Protein AF-0000000085167189 (afdb_homodimer)

Solvent-accessible surface area (backbone atoms only — not comparable to full-atom values): 16989 Å² total; per-residue (Å²): 126,76,72,43,77,44,77,58,51,47,86,39,67,68,47,29,49,37,52,47,53,43,51,32,56,40,19,42,31,80,90,46,68,50,41,69,62,49,68,65,31,70,74,39,36,40,63,58,47,63,74,32,89,53,49,47,44,33,36,26,24,44,77,89,41,67,35,27,39,33,37,30,38,48,52,67,36,75,79,73,53,32,37,24,33,26,50,73,42,78,40,61,36,78,94,46,57,93,68,59,50,69,59,53,48,50,49,54,50,49,55,49,31,55,75,69,55,23,46,27,38,32,37,70,46,45,63,50,43,56,68,61,50,51,50,41,43,76,72,56,34,38,68,42,58,74,47,84,77,46,28,50,25,28,36,34,33,26,73,67,115,127,76,72,44,77,44,74,56,50,49,84,39,68,68,46,29,49,37,52,47,53,42,51,33,56,39,20,42,32,79,92,45,69,52,42,70,62,49,70,65,31,71,75,38,36,40,62,57,49,62,74,33,88,53,51,46,45,33,37,26,24,42,78,90,40,66,36,27,39,34,36,29,38,47,51,67,36,74,80,74,54,33,36,24,34,28,51,73,42,77,40,60,37,75,93,46,57,94,68,59,53,68,59,52,49,51,50,53,50,50,54,50,31,56,75,67,54,25,48,27,38,33,37,71,47,44,63,50,42,54,66,60,50,52,52,41,42,74,72,57,33,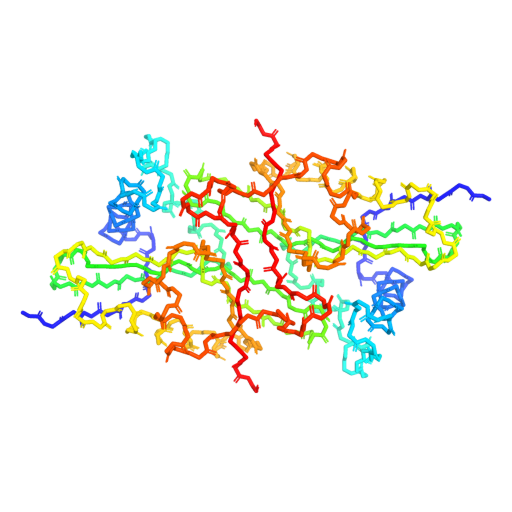38,65,70,44,69,45,86,78,46,24,49,31,29,35,34,34,24,74,67,115

pLDDT: mean 95.35, std 7.25, range [61.16, 98.94]

Nearest PDB structures (foldseek):
  8a9n-assembly1_B  TM=9.068E-01  e=2.321E-11  Acinetobacter baumannii
  8a9o-assembly1_B  TM=9.075E-01  e=5.696E-11  Acinetobacter baumannii
  8a9o-assembly1_A  TM=9.018E-01  e=4.699E-11  Acinetobacter baumannii
  7n1l-assembly3_C  TM=7.895E-01  e=7.895E-10  Brucella abortus 2308
  7n1l-assembly1_A  TM=7.860E-01  e=2.066E-09  Brucella abortus 2308

Secondary structure (DSSP, 8-state):
---EEEE--TTSHHHHHHHHHHHHHHHHSGGGTSSPPPHHHHHHHHHHHHT-TTEEEEEEEETTEEEEEEEEEEEEETTTTEEEEEEEEEEE-GGGTTSSHHHHHHHHHHHHHHHTT-SEEEEEEETT-HHHHHHHHHTT-EES---TTT--EEEEEEE--/---EEEE--TTSHHHHHHHHHHHHHHHHSGGGTSSP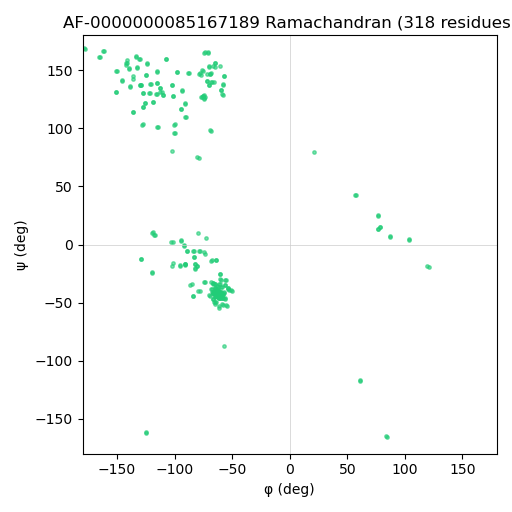PPHHHHHHHHHHHHT-TTEEEEEEEETTEEEEEEEEEEEEETTTTEEEEEEEEEEE-GGGTTSSHHHHHHHHHHHHHHHTT-SEEEEEEETT-HHHHHHHHHTT-EES---TTT--EEEEEEE--

Sequence (322 aa):
MGVSVIKADLGNAAHAAALFETLNAYASDAMGGGKQLSDYVRENLAAELKKRPTAHVFLAFDGDTPAGLATCIEGFSTFACHPLLNVHDLAVMPAYRGQGLAKQLLAAVEEEARKLGCCKLTLEVLEGNTVARSLYRACGFEGYELKAETGKAMFMHKPLAMGVSVIKADLGNAAHAAALFETLNAYASDAMGGGKQLSDYVRENLAAELKKRPTAHVFLAFDGDTPAGLATCIEGFSTFACHPLLNVHDLAVMPAYRGQGLAKQLLAAVEEEARKLGCCKLTLEVLEGNTVARSLYRACGFEGYELKAETGKAMFMHKPLA

Structure (mmCIF, N/CA/C/O backbone):
data_AF-0000000085167189-model_v1
#
loop_
_entity.id
_entity.type
_entity.pdbx_description
1 polymer 'Histone acetyltransferase HPA2 protein'
#
loop_
_atom_site.group_PDB
_atom_site.id
_atom_site.type_symbol
_atom_site.label_atom_id
_atom_site.label_alt_id
_atom_site.label_comp_id
_atom_site.label_asym_id
_atom_site.label_entity_id
_atom_site.label_seq_id
_atom_site.pdbx_PDB_ins_code
_atom_site.Cartn_x
_at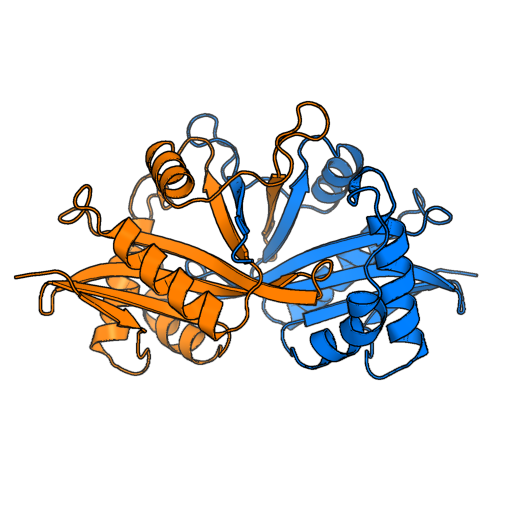om_site.Cartn_y
_atom_site.Cartn_z
_atom_site.occupancy
_atom_site.B_iso_or_equiv
_atom_site.auth_seq_id
_atom_site.auth_comp_id
_atom_site.auth_asym_id
_atom_site.auth_atom_id
_atom_site.pdbx_PDB_model_num
ATOM 1 N N . MET A 1 1 ? -9.547 -32.562 -11.797 1 62.09 1 MET A N 1
ATOM 2 C CA . MET A 1 1 ? -9.867 -32.375 -10.391 1 62.09 1 MET A CA 1
ATOM 3 C C . MET A 1 1 ? -9.914 -30.891 -10.047 1 62.09 1 MET A C 1
ATOM 5 O O . MET A 1 1 ? -9.328 -30.062 -10.742 1 62.09 1 MET A O 1
ATOM 9 N N . GLY A 1 2 ? -10.906 -30.297 -9.219 1 87.94 2 GLY A N 1
ATOM 10 C CA . GLY A 1 2 ? -11.344 -28.906 -9.086 1 87.94 2 GLY A CA 1
ATOM 11 C C . GLY A 1 2 ? -10.367 -28.047 -8.32 1 87.94 2 GLY A C 1
ATOM 12 O O . GLY A 1 2 ? -9.664 -28.531 -7.426 1 87.94 2 GLY A O 1
ATOM 13 N N . VAL A 1 3 ? -9.922 -26.984 -8.727 1 95.06 3 VAL A N 1
ATOM 14 C CA . VAL A 1 3 ? -9.016 -26.031 -8.094 1 95.06 3 VAL A CA 1
ATOM 15 C C . VAL A 1 3 ? -9.609 -25.562 -6.766 1 95.06 3 VAL A C 1
ATOM 17 O O . VAL A 1 3 ? -10.812 -25.297 -6.676 1 95.06 3 VAL A O 1
ATOM 20 N N . SER A 1 4 ? -8.805 -25.656 -5.715 1 97 4 SER A N 1
ATOM 21 C CA . SER A 1 4 ? -9.203 -25.125 -4.414 1 97 4 SER A CA 1
ATOM 22 C C . SER A 1 4 ? -8.305 -23.984 -3.982 1 97 4 SER A C 1
ATOM 24 O O . SER A 1 4 ? -7.109 -23.969 -4.289 1 97 4 SER A O 1
ATOM 26 N N . VAL A 1 5 ? -8.875 -23.031 -3.23 1 98.5 5 VAL A N 1
ATOM 27 C CA . VAL A 1 5 ? -8.125 -21.891 -2.711 1 98.5 5 VAL A CA 1
ATOM 28 C C . VAL A 1 5 ? -7.996 -22.016 -1.193 1 98.5 5 VAL A C 1
ATOM 30 O O . VAL A 1 5 ? -8.984 -22.25 -0.496 1 98.5 5 VAL A O 1
ATOM 33 N N . ILE A 1 6 ? -6.809 -21.844 -0.7 1 98.44 6 ILE A N 1
ATOM 34 C CA . ILE A 1 6 ? -6.574 -21.938 0.737 1 98.44 6 ILE A CA 1
ATOM 35 C C . ILE A 1 6 ? -5.734 -20.75 1.2 1 98.44 6 ILE A C 1
ATOM 37 O O . ILE A 1 6 ? -4.977 -20.172 0.415 1 98.44 6 ILE A O 1
ATOM 41 N N . LYS A 1 7 ? -5.898 -20.344 2.475 1 98.69 7 LYS A N 1
ATOM 42 C CA . LYS A 1 7 ? -4.93 -19.453 3.09 1 98.69 7 LYS A CA 1
ATOM 43 C C . LYS A 1 7 ? -3.635 -20.172 3.432 1 98.69 7 LYS A C 1
ATOM 45 O O . LYS A 1 7 ? -3.656 -21.203 4.117 1 98.69 7 LYS A O 1
ATOM 50 N N . ALA A 1 8 ? -2.557 -19.703 3.027 1 98.81 8 ALA A N 1
ATOM 51 C CA . ALA A 1 8 ? -1.277 -20.406 3.086 1 98.81 8 ALA A CA 1
ATOM 52 C C . ALA A 1 8 ? -0.764 -20.5 4.523 1 98.81 8 ALA A C 1
ATOM 54 O O . ALA A 1 8 ? -0.971 -19.578 5.316 1 98.81 8 ALA A O 1
ATOM 55 N N . ASP A 1 9 ? -0.209 -21.578 4.852 1 98.38 9 ASP A N 1
ATOM 56 C CA . ASP A 1 9 ? 0.721 -21.734 5.965 1 98.38 9 ASP A CA 1
ATOM 57 C C . ASP A 1 9 ? 2.168 -21.75 5.477 1 98.38 9 ASP A C 1
ATOM 59 O O . ASP A 1 9 ? 2.66 -22.766 4.996 1 98.38 9 ASP A O 1
ATOM 63 N N . LEU A 1 10 ? 2.846 -20.641 5.664 1 98.19 10 LEU A N 1
ATOM 64 C CA . LEU A 1 10 ? 4.145 -20.453 5.023 1 98.19 10 LEU A CA 1
ATOM 65 C C . LEU A 1 10 ? 5.23 -21.219 5.758 1 98.19 10 LEU A C 1
ATOM 67 O O . LEU A 1 10 ? 6.379 -21.266 5.312 1 98.19 10 LEU A O 1
ATOM 71 N N . GLY A 1 11 ? 4.859 -21.797 6.863 1 97.69 11 GLY A N 1
ATOM 72 C CA . GLY A 1 11 ? 5.742 -22.75 7.504 1 97.69 11 GLY A CA 1
ATOM 73 C C . GLY A 1 11 ? 5.68 -24.125 6.871 1 97.69 11 GLY A C 1
ATOM 74 O O . GLY A 1 11 ? 6.535 -24.984 7.133 1 97.69 11 GLY A O 1
ATOM 75 N N . ASN A 1 12 ? 4.609 -24.406 6.117 1 98 12 ASN A N 1
ATOM 76 C CA . ASN A 1 12 ? 4.48 -25.641 5.332 1 98 12 ASN A CA 1
ATOM 77 C C . ASN A 1 12 ? 5.324 -25.578 4.066 1 98 12 ASN A C 1
ATOM 79 O O . ASN A 1 12 ? 5.16 -24.688 3.238 1 98 12 ASN A O 1
ATOM 83 N N . ALA A 1 13 ? 6.176 -26.562 3.846 1 97.75 13 ALA A N 1
ATOM 84 C CA . ALA A 1 13 ? 7.145 -26.562 2.754 1 97.75 13 ALA A CA 1
ATOM 85 C C . ALA A 1 13 ? 6.445 -26.531 1.398 1 97.75 13 ALA A C 1
ATOM 87 O O . ALA A 1 13 ? 6.918 -25.906 0.455 1 97.75 13 ALA A O 1
ATOM 88 N N . ALA A 1 14 ? 5.383 -27.25 1.291 1 98.19 14 ALA A N 1
ATOM 89 C CA . ALA A 1 14 ? 4.652 -27.297 0.027 1 98.19 14 ALA A CA 1
ATOM 90 C C . ALA A 1 14 ? 4.035 -25.938 -0.298 1 98.19 14 ALA A C 1
ATOM 92 O O . ALA A 1 14 ? 4.004 -25.516 -1.459 1 98.19 14 ALA A O 1
ATOM 93 N N . HIS A 1 15 ? 3.477 -25.266 0.736 1 98.75 15 HIS A N 1
ATOM 94 C CA . HIS A 1 15 ? 2.918 -23.922 0.536 1 98.75 15 HIS A CA 1
ATOM 95 C C . HIS A 1 15 ? 4.004 -22.922 0.156 1 98.75 15 HIS A C 1
ATOM 97 O O . HIS A 1 15 ? 3.814 -22.109 -0.75 1 98.75 15 HIS A O 1
ATOM 103 N N . ALA A 1 16 ? 5.145 -23.047 0.852 1 98.69 16 ALA A N 1
ATOM 104 C CA . ALA A 1 16 ? 6.273 -22.156 0.554 1 98.69 16 ALA A CA 1
ATOM 105 C C . ALA A 1 16 ? 6.75 -22.344 -0.884 1 98.69 16 ALA A C 1
ATOM 107 O O . ALA A 1 16 ? 7.016 -21.375 -1.589 1 98.69 16 ALA A O 1
ATOM 108 N N . ALA A 1 17 ? 6.832 -23.547 -1.295 1 98.56 17 ALA A N 1
ATOM 109 C CA . ALA A 1 17 ? 7.266 -23.844 -2.656 1 98.56 17 ALA A CA 1
ATOM 110 C C . ALA A 1 17 ? 6.266 -23.312 -3.682 1 98.56 17 ALA A C 1
ATOM 112 O O . ALA A 1 17 ? 6.66 -22.75 -4.703 1 98.56 17 ALA A O 1
ATOM 113 N N . ALA A 1 18 ? 5.012 -23.531 -3.432 1 98.75 18 ALA A N 1
ATOM 114 C CA . ALA A 1 18 ? 3.959 -23.062 -4.328 1 98.75 18 ALA A CA 1
ATOM 115 C C . ALA A 1 18 ? 3.986 -21.547 -4.465 1 98.75 18 ALA A C 1
ATOM 117 O O . ALA A 1 18 ? 3.812 -21.016 -5.562 1 98.75 18 ALA A O 1
ATOM 118 N N . LEU A 1 19 ? 4.203 -20.859 -3.303 1 98.88 19 LEU A N 1
ATOM 119 C CA . LEU A 1 19 ? 4.344 -19.406 -3.309 1 98.88 19 LEU A CA 1
ATOM 120 C C . LEU A 1 19 ? 5.441 -18.969 -4.273 1 98.88 19 LEU A C 1
ATOM 122 O O . LEU A 1 19 ? 5.199 -18.172 -5.176 1 98.88 19 LEU A O 1
ATOM 126 N N . PHE A 1 20 ? 6.586 -19.547 -4.109 1 98.75 20 PHE A N 1
ATOM 127 C CA . PHE A 1 20 ? 7.719 -19.141 -4.934 1 98.75 20 PHE A CA 1
ATOM 128 C C . PHE A 1 20 ? 7.488 -19.516 -6.391 1 98.75 20 PHE A C 1
ATOM 130 O O . PHE A 1 20 ? 7.711 -18.688 -7.289 1 98.75 20 PHE A O 1
ATOM 137 N N . GLU A 1 21 ? 7.066 -20.703 -6.652 1 98.44 21 GLU A N 1
ATOM 138 C CA . GLU A 1 21 ? 6.898 -21.203 -8.016 1 98.44 21 GLU A CA 1
ATOM 139 C C . GLU A 1 21 ? 5.906 -20.344 -8.797 1 98.44 21 GLU A C 1
ATOM 141 O O . GLU A 1 21 ? 6.164 -19.984 -9.945 1 98.44 21 GLU A O 1
ATOM 146 N N . THR A 1 22 ? 4.812 -20.047 -8.195 1 98.62 22 THR A N 1
ATOM 147 C CA . THR A 1 22 ? 3.779 -19.266 -8.867 1 98.62 22 THR A CA 1
ATOM 148 C C . THR A 1 22 ? 4.238 -17.828 -9.078 1 98.62 22 THR A C 1
ATOM 150 O O . THR A 1 22 ? 4.082 -17.266 -10.172 1 98.62 22 THR A O 1
ATOM 153 N N . LEU A 1 23 ? 4.848 -17.234 -8.039 1 98.62 23 LEU A N 1
ATOM 154 C CA . LEU A 1 23 ? 5.336 -15.859 -8.172 1 98.62 23 LEU A CA 1
ATOM 155 C C . LEU A 1 23 ? 6.438 -15.773 -9.219 1 98.62 23 LEU A C 1
ATOM 157 O O . LEU A 1 23 ? 6.48 -14.828 -10.008 1 98.62 23 LEU A O 1
ATOM 161 N N . ASN A 1 24 ? 7.285 -16.766 -9.234 1 98.38 24 ASN A N 1
ATOM 162 C CA . ASN A 1 24 ? 8.375 -16.797 -10.203 1 98.38 24 ASN A CA 1
ATOM 163 C C . ASN A 1 24 ? 7.855 -16.938 -11.633 1 98.38 24 ASN A C 1
ATOM 165 O O . ASN A 1 24 ? 8.406 -16.328 -12.555 1 98.38 24 ASN A O 1
ATOM 169 N N . ALA A 1 25 ? 6.887 -17.766 -11.82 1 97.56 25 ALA A N 1
ATOM 170 C CA . ALA A 1 25 ? 6.27 -17.891 -13.141 1 97.56 25 ALA A CA 1
ATOM 171 C C . ALA A 1 25 ? 5.711 -16.547 -13.609 1 97.56 25 ALA A C 1
ATOM 173 O O . ALA A 1 25 ? 5.898 -16.172 -14.766 1 97.56 25 ALA A O 1
ATOM 174 N N . TYR A 1 26 ? 5.082 -15.844 -12.711 1 96 26 TYR A N 1
ATOM 175 C CA . TYR A 1 26 ? 4.566 -14.516 -13.023 1 96 26 TYR A CA 1
ATOM 176 C C . TYR A 1 26 ? 5.703 -13.547 -13.344 1 96 26 TYR A C 1
ATOM 178 O O . TYR A 1 26 ? 5.648 -12.82 -14.344 1 96 26 TYR A O 1
ATOM 186 N N . ALA A 1 27 ? 6.727 -13.5 -12.469 1 96.12 27 ALA A N 1
ATOM 187 C CA . ALA A 1 27 ? 7.867 -12.609 -12.641 1 96.12 27 ALA A CA 1
ATOM 188 C C . ALA A 1 27 ? 8.523 -12.82 -14 1 96.12 27 ALA A C 1
ATOM 190 O O . ALA A 1 27 ? 9.031 -11.867 -14.609 1 96.12 27 ALA A O 1
ATOM 191 N N . SER A 1 28 ? 8.469 -14 -14.523 1 94.94 28 SER A N 1
ATOM 192 C CA . SER A 1 28 ? 9.133 -14.375 -15.766 1 94.94 28 SER A CA 1
ATOM 193 C C . SER A 1 28 ? 8.305 -13.969 -16.984 1 94.94 28 SER A C 1
ATOM 195 O O . SER A 1 28 ? 8.812 -13.938 -18.109 1 94.94 28 SER A O 1
ATOM 197 N N . ASP A 1 29 ? 7.043 -13.695 -16.75 1 89.56 29 ASP A N 1
ATOM 198 C CA . ASP A 1 29 ? 6.172 -13.242 -17.828 1 89.56 29 ASP A CA 1
ATOM 199 C C . ASP A 1 29 ? 6.473 -11.797 -18.219 1 89.56 29 ASP A C 1
ATOM 201 O O . ASP A 1 29 ? 7.094 -11.062 -17.438 1 89.56 29 ASP A O 1
ATOM 205 N N . ALA A 1 30 ? 5.98 -11.398 -19.328 1 79.5 30 ALA A N 1
ATOM 206 C CA . ALA A 1 30 ? 6.23 -10.062 -19.859 1 79.5 30 ALA A CA 1
ATOM 207 C C . ALA A 1 30 ? 5.738 -8.984 -18.906 1 79.5 30 ALA A C 1
ATOM 209 O O . ALA A 1 30 ? 6.434 -7.992 -18.672 1 79.5 30 ALA A O 1
ATOM 210 N N . MET A 1 31 ? 4.641 -9.227 -18.25 1 79 31 MET A N 1
ATOM 211 C CA . MET A 1 31 ? 4.043 -8.227 -17.359 1 79 31 MET A CA 1
ATOM 212 C C . MET A 1 31 ? 4.715 -8.242 -15.992 1 79 31 MET A C 1
ATOM 214 O O . MET A 1 31 ? 4.602 -7.281 -15.227 1 79 31 MET A O 1
ATOM 218 N N . GLY A 1 32 ? 5.359 -9.344 -15.711 1 84.19 32 GLY A N 1
ATOM 219 C CA . GLY A 1 32 ? 5.961 -9.5 -14.398 1 84.19 32 GLY A CA 1
ATOM 220 C C . GLY A 1 32 ? 7.402 -9.039 -14.344 1 84.19 32 GLY A C 1
ATOM 221 O O . GLY A 1 32 ? 8.062 -9.156 -13.305 1 84.19 32 GLY A O 1
ATOM 222 N N . GLY A 1 33 ? 7.91 -8.609 -15.375 1 84.94 33 GLY A N 1
ATOM 223 C CA . GLY A 1 33 ? 9.273 -8.109 -15.422 1 84.94 33 GLY A CA 1
ATOM 224 C C . GLY A 1 33 ? 10.156 -8.883 -16.375 1 84.94 33 GLY A C 1
ATOM 225 O O . GLY A 1 33 ? 11.25 -8.43 -16.734 1 84.94 33 GLY A O 1
ATOM 226 N N . GLY A 1 34 ? 9.703 -10.07 -16.703 1 89.81 34 GLY A N 1
ATOM 227 C CA . GLY A 1 34 ? 10.398 -10.836 -17.734 1 89.81 34 GLY A CA 1
ATOM 228 C C . GLY A 1 34 ? 11.688 -11.469 -17.219 1 89.81 34 GLY A C 1
ATOM 229 O O . GLY A 1 34 ? 12.562 -11.828 -18.016 1 89.81 34 GLY A O 1
ATOM 2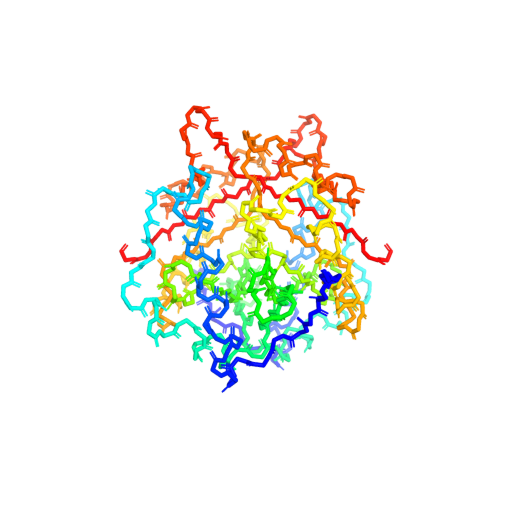30 N N . LYS A 1 35 ? 11.859 -11.484 -15.969 1 94.19 35 LYS A N 1
ATOM 231 C CA . LYS A 1 35 ? 13.055 -12.062 -15.359 1 94.19 35 LYS A CA 1
ATOM 232 C C . LYS A 1 35 ? 12.688 -12.922 -14.148 1 94.19 35 LYS A C 1
ATOM 234 O O . LYS A 1 35 ? 11.805 -12.562 -13.367 1 94.19 35 LYS A O 1
ATOM 239 N N . GLN A 1 36 ? 13.445 -13.984 -13.992 1 96.88 36 GLN A N 1
ATOM 240 C CA . GLN A 1 36 ? 13.25 -14.859 -12.836 1 96.88 36 GLN A CA 1
ATOM 241 C C . GLN A 1 36 ? 13.617 -14.141 -11.539 1 96.88 36 GLN A C 1
ATOM 243 O O . GLN A 1 36 ? 14.445 -13.234 -11.531 1 96.88 36 GLN A O 1
ATOM 248 N N . LEU A 1 37 ? 13 -14.594 -10.5 1 98 37 LEU A N 1
ATOM 249 C CA . LEU A 1 37 ? 13.344 -14.086 -9.18 1 98 37 LEU A CA 1
ATOM 250 C C . LEU A 1 37 ? 14.727 -14.57 -8.75 1 98 37 LEU A C 1
ATOM 252 O O . LEU A 1 37 ? 15.188 -15.617 -9.203 1 98 37 LEU A O 1
ATOM 256 N N . SER A 1 38 ? 15.406 -13.852 -7.922 1 98.06 38 SER A N 1
ATOM 257 C CA . SER A 1 38 ? 16.766 -14.164 -7.492 1 98.06 38 SER A CA 1
ATOM 258 C C . SER A 1 38 ? 16.797 -15.383 -6.578 1 98.06 38 SER A C 1
ATOM 260 O O . SER A 1 38 ? 15.758 -15.781 -6.035 1 98.06 38 SER A O 1
ATOM 262 N N . ASP A 1 39 ? 17.953 -15.914 -6.402 1 98.25 39 ASP A N 1
ATOM 263 C CA . ASP A 1 39 ? 18.141 -17 -5.445 1 98.25 39 ASP A CA 1
ATOM 264 C C . ASP A 1 39 ? 17.812 -16.547 -4.027 1 98.25 39 ASP A C 1
ATOM 266 O O . ASP A 1 39 ? 17.297 -17.328 -3.225 1 98.25 39 ASP A O 1
ATOM 270 N N . TYR A 1 40 ? 18.141 -15.344 -3.752 1 98.56 40 TYR A N 1
ATOM 271 C CA . TYR A 1 40 ? 17.812 -14.797 -2.438 1 98.56 40 TYR A CA 1
ATOM 272 C C . TYR A 1 40 ? 16.312 -14.859 -2.168 1 98.56 40 TYR A C 1
ATOM 274 O O . TYR A 1 40 ? 15.891 -15.297 -1.094 1 98.56 40 TYR A O 1
ATOM 282 N N . VAL A 1 41 ? 15.547 -14.461 -3.148 1 98.62 41 VAL A N 1
ATOM 283 C CA . VAL A 1 41 ? 14.094 -14.5 -2.998 1 98.62 41 VAL A CA 1
ATOM 284 C C . VAL A 1 41 ? 13.633 -15.945 -2.838 1 98.62 41 VAL A C 1
ATOM 286 O O . VAL A 1 41 ? 12.828 -16.25 -1.956 1 98.62 41 VAL A O 1
ATOM 289 N N . ARG A 1 42 ? 14.18 -16.797 -3.666 1 98.31 42 ARG A N 1
ATOM 290 C CA . ARG A 1 42 ? 13.836 -18.219 -3.59 1 98.31 42 ARG A CA 1
ATOM 291 C C . ARG A 1 42 ? 14.047 -18.766 -2.178 1 98.31 42 ARG A C 1
ATOM 293 O O . ARG A 1 42 ? 13.188 -19.469 -1.645 1 98.31 42 ARG A O 1
ATOM 300 N N . GLU A 1 43 ? 15.055 -18.312 -1.533 1 98.38 43 GLU A N 1
ATOM 301 C CA . GLU A 1 43 ? 15.5 -18.906 -0.271 1 98.38 43 GLU A CA 1
ATOM 302 C C . GLU A 1 43 ? 14.82 -18.219 0.917 1 98.38 43 GLU A C 1
ATOM 304 O O . GLU A 1 43 ? 14.734 -18.797 2.002 1 98.38 43 GLU A O 1
ATOM 309 N N . ASN A 1 44 ? 14.25 -17.031 0.737 1 98.75 44 ASN A N 1
ATOM 310 C CA . ASN A 1 44 ? 13.914 -16.266 1.933 1 98.75 44 ASN A CA 1
ATOM 311 C C . ASN A 1 44 ? 12.469 -15.781 1.902 1 98.75 44 ASN A C 1
ATOM 313 O O . ASN A 1 44 ? 11.922 -15.375 2.932 1 98.75 44 ASN A O 1
ATOM 317 N N . LEU A 1 45 ? 11.766 -15.852 0.784 1 98.88 45 LEU A N 1
ATOM 318 C CA . LEU A 1 45 ? 10.484 -15.172 0.619 1 98.88 45 LEU A CA 1
ATOM 319 C C . LEU A 1 45 ? 9.461 -15.68 1.635 1 98.88 45 LEU A C 1
ATOM 321 O O . LEU A 1 45 ? 8.859 -14.891 2.365 1 98.88 45 LEU A O 1
ATOM 325 N N . ALA A 1 46 ? 9.289 -16.969 1.671 1 98.81 46 ALA A N 1
ATOM 326 C CA . ALA A 1 46 ? 8.289 -17.547 2.566 1 98.81 46 ALA A CA 1
ATOM 327 C C . ALA A 1 46 ? 8.594 -17.203 4.023 1 98.81 46 ALA A C 1
ATOM 329 O O . ALA A 1 46 ? 7.695 -16.828 4.777 1 98.81 46 ALA A O 1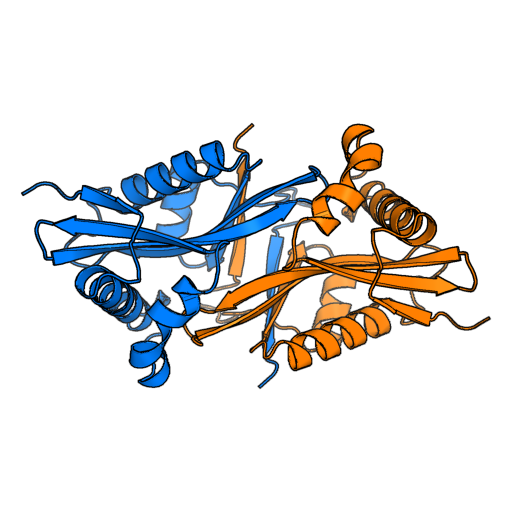
ATOM 330 N N . ALA A 1 47 ? 9.812 -17.297 4.426 1 98.69 47 ALA A N 1
ATOM 331 C CA . ALA A 1 47 ? 10.219 -17.016 5.801 1 98.69 47 ALA A CA 1
ATOM 332 C C . ALA A 1 47 ? 10 -15.547 6.152 1 98.69 47 ALA A C 1
ATOM 334 O O . ALA A 1 47 ? 9.555 -15.227 7.254 1 98.69 47 ALA A O 1
ATOM 335 N N . GLU A 1 48 ? 10.344 -14.68 5.254 1 98.69 48 GLU A N 1
ATOM 336 C CA . GLU A 1 48 ? 10.188 -13.25 5.504 1 98.69 48 GLU A CA 1
ATOM 337 C C . GLU A 1 48 ? 8.711 -12.867 5.605 1 98.69 48 GLU A C 1
ATOM 339 O O . GLU A 1 48 ? 8.328 -12.07 6.469 1 98.69 48 GLU A O 1
ATOM 344 N N . LEU A 1 49 ? 7.902 -13.438 4.707 1 98.75 49 LEU A N 1
ATOM 345 C CA . LEU A 1 49 ? 6.469 -13.172 4.762 1 98.75 49 LEU A CA 1
ATOM 346 C C . LEU A 1 49 ? 5.863 -13.719 6.047 1 98.75 49 LEU A C 1
ATOM 348 O O . LEU A 1 49 ? 4.98 -13.102 6.641 1 98.75 49 LEU A O 1
ATOM 352 N N . LYS A 1 50 ? 6.34 -14.852 6.457 1 98.38 50 LYS A N 1
ATOM 353 C CA . LYS A 1 50 ? 5.836 -15.492 7.668 1 98.38 50 LYS A CA 1
ATOM 354 C C . LYS A 1 50 ? 6.047 -14.609 8.891 1 98.38 50 LYS A C 1
ATOM 356 O O . LYS A 1 50 ? 5.238 -14.625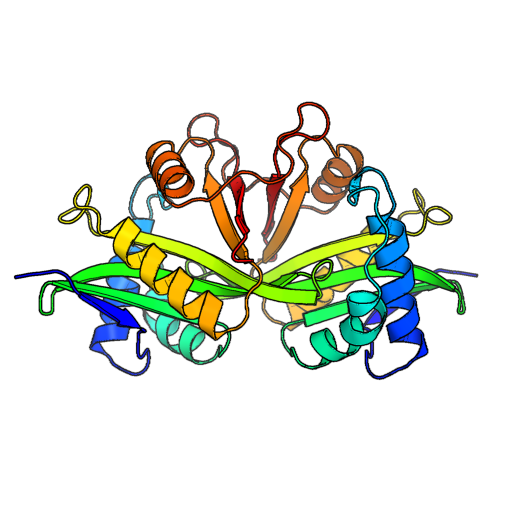 9.82 1 98.38 50 LYS A O 1
ATOM 361 N N . LYS A 1 51 ? 7.035 -13.797 8.914 1 97.81 51 LYS A N 1
ATOM 362 C CA . LYS A 1 51 ? 7.367 -12.914 10.023 1 97.81 51 LYS A CA 1
ATOM 363 C C . LYS A 1 51 ? 6.41 -11.727 10.094 1 97.81 51 LYS A C 1
ATOM 365 O O . LYS A 1 51 ? 6.422 -10.969 11.062 1 97.81 51 LYS A O 1
ATOM 370 N N . ARG A 1 52 ? 5.555 -11.586 9.133 1 98.12 52 ARG A N 1
ATOM 371 C CA . ARG A 1 52 ? 4.715 -10.398 9.008 1 98.12 52 ARG A CA 1
ATOM 372 C C . ARG A 1 52 ? 3.24 -10.75 9.172 1 98.12 52 ARG A C 1
ATOM 374 O O . ARG A 1 52 ? 2.578 -11.133 8.203 1 98.12 52 ARG A O 1
ATOM 381 N N . PRO A 1 53 ? 2.719 -10.477 10.359 1 96.88 53 PRO A N 1
ATOM 382 C CA . PRO A 1 53 ? 1.322 -10.844 10.609 1 96.88 53 PRO A CA 1
ATOM 383 C C . PRO A 1 53 ? 0.348 -10.086 9.711 1 96.88 53 PRO A C 1
ATOM 385 O O . PRO A 1 53 ? -0.815 -10.477 9.586 1 96.88 53 PRO A O 1
ATOM 388 N N . THR A 1 54 ? 0.803 -9.055 9.062 1 98.06 54 THR A N 1
ATOM 389 C CA . THR A 1 54 ? -0.044 -8.234 8.211 1 98.06 54 THR A CA 1
ATOM 390 C C . THR A 1 54 ? -0.065 -8.773 6.781 1 98.06 54 THR A C 1
ATOM 392 O O . THR A 1 54 ? -0.752 -8.227 5.918 1 98.06 54 THR A O 1
ATOM 395 N N . ALA A 1 55 ? 0.755 -9.797 6.508 1 98.69 55 ALA A N 1
ATOM 396 C CA . ALA A 1 55 ? 0.768 -10.43 5.195 1 98.69 55 ALA A CA 1
ATOM 397 C C . ALA A 1 55 ? -0.159 -11.648 5.164 1 98.69 55 ALA A C 1
ATOM 399 O O . ALA A 1 55 ? -0.166 -12.453 6.098 1 98.69 55 ALA A O 1
ATOM 400 N N . HIS A 1 56 ? -0.958 -11.711 4.152 1 98.88 56 HIS A N 1
ATOM 401 C CA . HIS A 1 56 ? -1.878 -12.82 3.924 1 98.88 56 HIS A CA 1
ATOM 402 C C . HIS A 1 56 ? -1.688 -13.414 2.533 1 98.88 56 HIS A C 1
ATOM 404 O O . HIS A 1 56 ? -1.829 -12.711 1.528 1 98.88 56 HIS A O 1
ATOM 410 N N . VAL A 1 57 ? -1.398 -14.672 2.506 1 98.94 57 VAL A N 1
ATOM 411 C CA . VAL A 1 57 ? -1.15 -15.344 1.235 1 98.94 57 VAL A CA 1
ATOM 412 C C . VAL A 1 57 ? -2.217 -16.406 0.999 1 98.94 57 VAL A C 1
ATOM 414 O O . VAL A 1 57 ? -2.506 -17.219 1.888 1 98.94 57 VAL A O 1
ATOM 417 N N . PHE A 1 58 ? -2.793 -16.359 -0.159 1 98.94 58 PHE A N 1
ATOM 418 C CA . PHE A 1 58 ? -3.734 -17.359 -0.623 1 98.94 58 PHE A CA 1
ATOM 419 C C . PHE A 1 58 ? -3.15 -18.156 -1.787 1 98.94 58 PHE A C 1
ATOM 421 O O . PHE A 1 58 ? -2.553 -17.578 -2.697 1 98.94 58 PHE A O 1
ATOM 428 N N . LEU A 1 59 ? -3.307 -19.453 -1.729 1 98.94 59 LEU A N 1
ATOM 429 C CA . LEU A 1 59 ? -2.82 -20.344 -2.773 1 98.94 59 LEU A CA 1
ATOM 430 C C . LEU A 1 59 ? -3.967 -21.156 -3.379 1 98.94 59 LEU A C 1
ATOM 432 O O . LEU A 1 59 ? -4.867 -21.594 -2.66 1 98.94 59 LEU A O 1
ATOM 436 N N . ALA A 1 60 ? -3.92 -21.266 -4.656 1 98.81 60 ALA A N 1
ATOM 437 C CA . ALA A 1 60 ? -4.805 -22.188 -5.363 1 98.81 60 ALA A CA 1
ATOM 438 C C . ALA A 1 60 ? -4.062 -23.453 -5.777 1 98.81 60 ALA A C 1
ATOM 440 O O . ALA A 1 60 ? -2.932 -23.391 -6.262 1 98.81 60 ALA A O 1
ATOM 441 N N . PHE A 1 61 ? -4.707 -24.609 -5.59 1 98.5 61 PHE A N 1
ATOM 442 C CA . PHE A 1 61 ? -4.125 -25.906 -5.949 1 98.5 61 PHE A CA 1
ATOM 443 C C . PHE A 1 61 ? -5.094 -26.719 -6.805 1 98.5 61 PHE A C 1
ATOM 445 O O . PHE A 1 61 ? -6.301 -26.719 -6.551 1 98.5 61 PHE A O 1
ATOM 452 N N . ASP A 1 62 ? -4.598 -27.312 -7.789 1 97.94 62 ASP A N 1
ATOM 453 C CA . ASP A 1 62 ? -5.219 -28.453 -8.445 1 97.94 62 ASP A CA 1
ATOM 454 C C . ASP A 1 62 ? -4.582 -29.766 -7.984 1 97.94 62 ASP A C 1
ATOM 456 O O . ASP A 1 62 ? -3.568 -30.203 -8.531 1 97.94 62 ASP A O 1
ATOM 460 N N . GLY A 1 63 ? -5.184 -30.422 -7 1 95.62 63 GLY A N 1
ATOM 461 C CA . GLY A 1 63 ? -4.438 -31.438 -6.277 1 95.62 63 GLY A CA 1
ATOM 462 C C . GLY A 1 63 ? -3.215 -30.891 -5.562 1 95.62 63 GLY A C 1
ATOM 463 O O . GLY A 1 63 ? -3.33 -29.984 -4.742 1 95.62 63 GLY A O 1
ATOM 464 N N . ASP A 1 64 ? -2.047 -31.328 -5.949 1 95.56 64 ASP A N 1
ATOM 465 C CA . ASP A 1 64 ? -0.814 -30.859 -5.328 1 95.56 64 ASP A CA 1
ATOM 466 C C . ASP A 1 64 ? -0.11 -29.844 -6.223 1 95.56 64 ASP A C 1
ATOM 468 O O . ASP A 1 64 ? 0.934 -29.297 -5.855 1 95.56 64 ASP A O 1
ATOM 472 N N . THR A 1 65 ? -0.72 -29.531 -7.336 1 97.62 65 THR A N 1
ATOM 473 C CA . THR A 1 65 ? -0.096 -28.641 -8.312 1 97.62 65 THR A CA 1
ATOM 474 C C . THR A 1 65 ? -0.479 -27.188 -8.047 1 97.62 65 THR A C 1
ATOM 476 O O . THR A 1 65 ? -1.664 -26.859 -8.023 1 97.62 65 THR A O 1
ATOM 479 N N . PRO A 1 66 ? 0.5 -26.375 -7.824 1 98.44 66 PRO A N 1
ATOM 480 C CA . PRO A 1 66 ? 0.161 -24.953 -7.68 1 98.44 66 PRO A CA 1
ATOM 481 C C . PRO A 1 66 ? -0.509 -24.375 -8.922 1 98.44 66 PRO A C 1
ATOM 483 O O . PRO A 1 66 ? -0.03 -24.578 -10.039 1 98.44 66 PRO A O 1
ATOM 486 N N . ALA A 1 67 ? -1.623 -23.625 -8.727 1 98.69 67 ALA A N 1
ATOM 487 C CA . ALA A 1 67 ? -2.398 -23.094 -9.844 1 98.69 67 ALA A CA 1
ATOM 488 C C . ALA A 1 67 ? -2.445 -21.562 -9.805 1 98.69 67 ALA A C 1
ATOM 490 O O . ALA A 1 67 ? -2.695 -20.922 -10.828 1 98.69 67 ALA A O 1
ATOM 491 N N . GLY A 1 68 ? -2.266 -20.969 -8.641 1 98.81 68 GLY A N 1
ATOM 492 C CA . GLY A 1 68 ? -2.344 -19.531 -8.523 1 98.81 68 GLY A CA 1
ATOM 493 C C . GLY A 1 68 ? -2.061 -19.031 -7.113 1 98.81 68 GLY A C 1
ATOM 494 O O . GLY A 1 68 ? -1.911 -19.828 -6.188 1 98.81 68 GLY A O 1
ATOM 495 N N . LEU A 1 69 ? -1.882 -17.719 -6.973 1 98.75 69 LEU A N 1
ATOM 496 C CA . LEU A 1 69 ? -1.653 -17.125 -5.664 1 98.75 69 LEU A CA 1
ATOM 497 C C . LEU A 1 69 ? -2.189 -15.695 -5.617 1 98.75 69 LEU A C 1
ATOM 499 O O . LEU A 1 69 ? -2.318 -15.047 -6.656 1 98.75 69 LEU A O 1
ATOM 503 N N . ALA A 1 70 ? -2.607 -15.273 -4.496 1 98.94 70 ALA A N 1
ATOM 504 C CA . ALA A 1 70 ? -2.811 -13.875 -4.133 1 98.94 70 ALA A CA 1
ATOM 505 C C . ALA A 1 70 ? -2.08 -13.531 -2.838 1 98.94 70 ALA A C 1
ATOM 507 O O . ALA A 1 70 ? -2.291 -14.18 -1.811 1 98.94 70 ALA A O 1
ATOM 508 N N . THR A 1 71 ? -1.177 -12.641 -2.902 1 98.94 71 THR A N 1
ATOM 509 C CA . THR A 1 71 ? -0.525 -12.094 -1.715 1 98.94 71 THR A CA 1
ATOM 510 C C . THR A 1 71 ? -1.094 -10.727 -1.364 1 98.94 71 THR A C 1
ATOM 512 O O . THR A 1 71 ? -1.169 -9.836 -2.221 1 98.94 71 THR A O 1
ATOM 515 N N . CYS A 1 72 ? -1.497 -10.57 -0.159 1 98.94 72 CYS A N 1
ATOM 516 C CA . CYS A 1 72 ? -2.107 -9.328 0.3 1 98.94 72 CYS A CA 1
ATOM 517 C C . CYS A 1 72 ? -1.371 -8.773 1.514 1 98.94 72 CYS A C 1
ATOM 519 O O . CYS A 1 72 ? -0.859 -9.539 2.336 1 98.94 72 CYS A O 1
ATOM 521 N N . ILE A 1 73 ? -1.312 -7.527 1.592 1 98.88 73 ILE A N 1
ATOM 522 C CA . ILE A 1 73 ? -0.656 -6.844 2.701 1 98.88 73 ILE A CA 1
ATOM 523 C C . ILE A 1 73 ? -1.611 -5.824 3.318 1 98.88 73 ILE A C 1
ATOM 525 O O . ILE A 1 73 ? -2.215 -5.02 2.605 1 98.88 73 ILE A O 1
ATOM 529 N N . GLU A 1 74 ? -1.744 -5.859 4.625 1 98.81 74 GLU A N 1
ATOM 530 C CA . GLU A 1 74 ? -2.627 -4.922 5.316 1 98.81 74 GLU A CA 1
ATOM 531 C C . GLU A 1 74 ? -2.088 -3.496 5.242 1 98.81 74 GLU A C 1
ATOM 533 O O . GLU A 1 74 ? -0.878 -3.277 5.344 1 98.81 74 GLU A O 1
ATOM 538 N N . GLY A 1 75 ? -2.973 -2.598 5.051 1 98.62 75 GLY A N 1
ATOM 539 C CA . GLY A 1 75 ? -2.775 -1.166 5.219 1 98.62 75 GLY A CA 1
ATOM 540 C C . GLY A 1 75 ? -3.773 -0.533 6.168 1 98.62 75 GLY A C 1
ATOM 541 O O . GLY A 1 75 ? -4.336 -1.213 7.031 1 98.62 75 GLY A O 1
ATOM 542 N N . PHE A 1 76 ? -3.869 0.743 6.055 1 98.81 76 PHE A N 1
ATOM 543 C CA . PHE A 1 76 ? -4.777 1.492 6.914 1 98.81 76 PHE A CA 1
ATOM 544 C C . PHE A 1 76 ? -5.273 2.75 6.215 1 98.81 76 PHE A C 1
ATOM 546 O O . PHE A 1 76 ? -4.5 3.451 5.559 1 98.81 76 PHE A O 1
ATOM 553 N N . SER A 1 77 ? -6.535 2.959 6.238 1 98.44 77 SER A N 1
ATOM 554 C CA . SER A 1 77 ? -7.105 4.211 5.75 1 98.44 77 SER A CA 1
ATOM 555 C C . SER A 1 77 ? -7.219 5.238 6.871 1 98.44 77 SER A C 1
ATOM 557 O O . SER A 1 77 ? -8.062 5.105 7.762 1 98.44 77 SER A O 1
ATOM 559 N N . THR A 1 78 ? -6.41 6.258 6.805 1 98.56 78 THR A N 1
ATOM 560 C CA . THR A 1 78 ? -6.445 7.301 7.824 1 98.56 78 THR A CA 1
ATOM 561 C C . THR A 1 78 ? -7.762 8.07 7.762 1 98.56 78 THR A C 1
ATOM 563 O O . THR A 1 78 ? -8.312 8.453 8.797 1 98.56 78 THR A O 1
ATOM 566 N N . PHE A 1 79 ? -8.352 8.234 6.57 1 97.44 79 PHE A N 1
ATOM 567 C CA . PHE A 1 79 ? -9.586 8.992 6.398 1 97.44 79 PHE A CA 1
ATOM 568 C C . PHE A 1 79 ? -10.781 8.203 6.91 1 97.44 79 PHE A C 1
ATOM 570 O O . PHE A 1 79 ? -11.734 8.781 7.434 1 97.44 79 PHE A O 1
ATOM 577 N N . ALA A 1 80 ? -10.695 6.875 6.785 1 97.94 80 ALA A N 1
ATOM 578 C CA . ALA A 1 80 ? -11.797 6.027 7.238 1 97.94 80 ALA A CA 1
ATOM 579 C C . ALA A 1 80 ? -11.555 5.52 8.656 1 97.94 80 ALA A C 1
ATOM 581 O O . ALA A 1 80 ? -12.477 5.043 9.32 1 97.94 80 ALA A O 1
ATOM 582 N N . CYS A 1 81 ? -10.266 5.602 9.062 1 98.56 81 CYS A N 1
ATOM 583 C CA . CYS A 1 81 ? -9.836 5.062 10.352 1 98.56 81 CYS A CA 1
ATOM 584 C C . CYS A 1 81 ? -10.172 3.58 10.461 1 98.56 81 CYS A C 1
ATOM 586 O O . CYS A 1 81 ? -10.711 3.135 11.477 1 98.56 81 CYS A O 1
ATOM 588 N N . HIS A 1 82 ? -9.945 2.816 9.414 1 98.56 82 HIS A N 1
ATOM 589 C CA . HIS A 1 82 ? -10.148 1.377 9.305 1 98.56 82 HIS A CA 1
ATOM 590 C C . HIS A 1 82 ? -9.008 0.712 8.539 1 98.56 82 HIS A C 1
ATOM 592 O O . HIS A 1 82 ? -8.367 1.346 7.703 1 98.56 82 HIS A O 1
ATOM 598 N N . PRO A 1 83 ? -8.758 -0.573 8.859 1 98.62 83 PRO A N 1
ATOM 599 C CA . PRO A 1 83 ? -7.781 -1.28 8.023 1 98.62 83 PRO A CA 1
ATOM 600 C C . PRO A 1 83 ? -8.258 -1.452 6.586 1 98.62 83 PRO A C 1
ATOM 602 O O . PRO A 1 83 ? -9.445 -1.295 6.297 1 98.62 83 PRO A O 1
ATOM 605 N N . LEU A 1 84 ? -7.352 -1.604 5.699 1 98.81 84 LEU A N 1
ATOM 606 C CA . LEU A 1 84 ? -7.582 -2.029 4.324 1 98.81 84 LEU A CA 1
ATOM 607 C C . LEU A 1 84 ? -6.641 -3.17 3.943 1 98.81 84 LEU A C 1
ATOM 609 O O . LEU A 1 84 ? -5.691 -3.465 4.668 1 98.81 84 LEU A O 1
ATOM 613 N N . LEU A 1 85 ? -6.977 -3.896 2.963 1 98.88 85 LEU A N 1
ATOM 614 C CA . LEU A 1 85 ? -6.141 -4.98 2.463 1 98.88 85 LEU A CA 1
ATOM 615 C C . LEU A 1 85 ? -5.73 -4.73 1.016 1 98.88 85 LEU A C 1
ATOM 617 O O . LEU A 1 85 ? -6.586 -4.504 0.155 1 98.88 85 LEU A O 1
ATOM 621 N N . ASN A 1 86 ? -4.438 -4.688 0.749 1 98.94 86 ASN A N 1
ATOM 622 C CA . ASN A 1 86 ? -3.883 -4.457 -0.582 1 98.94 86 ASN A CA 1
ATOM 623 C C . ASN A 1 86 ? -3.574 -5.77 -1.294 1 98.94 86 ASN A C 1
ATOM 625 O O . ASN A 1 86 ? -2.807 -6.594 -0.788 1 98.94 86 ASN A O 1
ATOM 629 N N . VAL A 1 87 ? -4.254 -6.004 -2.402 1 98.88 87 VAL A N 1
ATOM 630 C CA . VAL A 1 87 ? -3.863 -7.109 -3.273 1 98.88 87 VAL A CA 1
ATOM 631 C C . VAL A 1 87 ? -2.52 -6.801 -3.93 1 98.88 87 VAL A C 1
ATOM 633 O O . VAL A 1 87 ? -2.471 -6.156 -4.98 1 98.88 87 VAL A O 1
ATOM 636 N N . HIS A 1 88 ? -1.499 -7.324 -3.377 1 98.69 88 HIS A N 1
ATOM 637 C CA . HIS A 1 88 ? -0.125 -6.992 -3.732 1 98.69 88 HIS A CA 1
ATOM 638 C C . HIS A 1 88 ? 0.342 -7.793 -4.941 1 98.69 88 HIS A C 1
ATOM 640 O O . HIS A 1 88 ? 1.015 -7.258 -5.824 1 98.69 88 HIS A O 1
ATOM 646 N N . ASP A 1 89 ? 0.063 -9.086 -4.988 1 98.31 89 ASP A N 1
ATOM 647 C CA . ASP A 1 89 ? 0.298 -9.992 -6.105 1 98.31 89 ASP A CA 1
ATOM 648 C C . ASP A 1 89 ? -0.958 -10.797 -6.43 1 98.31 89 ASP A C 1
ATOM 650 O O . ASP A 1 89 ? -1.646 -11.281 -5.527 1 98.31 89 ASP A O 1
ATOM 654 N N . LEU A 1 90 ? -1.245 -10.938 -7.652 1 98.56 90 LEU A N 1
ATOM 655 C CA . LEU A 1 90 ? -2.23 -11.867 -8.18 1 98.56 90 LEU A CA 1
ATOM 656 C C . LEU A 1 90 ? -1.695 -12.578 -9.422 1 98.56 90 LEU A C 1
ATOM 658 O O . LEU A 1 90 ? -1.416 -11.938 -10.438 1 98.56 90 LEU A O 1
ATOM 662 N N . ALA A 1 91 ? -1.512 -13.844 -9.297 1 98.12 91 ALA A N 1
ATOM 663 C CA . ALA A 1 91 ? -0.916 -14.609 -10.383 1 98.12 91 ALA A CA 1
ATOM 664 C C . ALA A 1 91 ? -1.625 -15.953 -10.562 1 98.12 91 ALA A C 1
ATOM 666 O O . ALA A 1 91 ? -1.979 -16.609 -9.586 1 98.12 91 ALA A O 1
ATOM 667 N N . VAL A 1 92 ? -1.867 -16.266 -11.742 1 98 92 VAL A N 1
ATOM 668 C CA . VAL A 1 92 ? -2.428 -17.562 -12.133 1 98 92 VAL A CA 1
ATOM 669 C C . VAL A 1 92 ? -1.483 -18.266 -13.109 1 98 92 VAL A C 1
ATOM 671 O O . VAL A 1 92 ? -0.993 -17.641 -14.055 1 98 92 VAL A O 1
ATOM 674 N N . MET A 1 93 ? -1.161 -19.531 -12.844 1 97.88 93 MET A N 1
ATOM 675 C CA . MET A 1 93 ? -0.316 -20.312 -13.742 1 97.88 93 MET A CA 1
ATOM 676 C C . MET A 1 93 ? -0.915 -20.359 -15.148 1 97.88 93 MET A C 1
ATOM 678 O O . MET A 1 93 ? -2.131 -20.484 -15.305 1 97.88 93 MET A O 1
ATOM 682 N N . PRO A 1 94 ? -0.091 -20.359 -16.141 1 95.94 94 PRO A N 1
ATOM 683 C CA . PRO A 1 94 ? -0.566 -20.266 -17.516 1 95.94 94 PRO A CA 1
ATOM 684 C C . PRO A 1 94 ? -1.614 -21.328 -17.859 1 95.94 94 PRO A C 1
ATOM 686 O O . PRO A 1 94 ? -2.627 -21.031 -18.484 1 95.94 94 PRO A O 1
ATOM 689 N N . ALA A 1 95 ? -1.462 -22.5 -17.375 1 96 95 ALA A N 1
ATOM 690 C CA . ALA A 1 95 ? -2.34 -23.625 -17.703 1 96 95 ALA A CA 1
ATOM 691 C C . ALA A 1 95 ? -3.738 -23.406 -17.125 1 96 95 ALA A C 1
ATOM 693 O O . ALA A 1 95 ? -4.688 -24.094 -17.531 1 96 95 ALA A O 1
ATOM 694 N N . TYR A 1 96 ? -3.865 -22.469 -16.234 1 97.19 96 TYR A N 1
ATOM 695 C CA . TYR A 1 96 ? -5.129 -22.312 -15.531 1 97.19 96 TYR A CA 1
ATOM 696 C C . TYR A 1 96 ? -5.762 -20.953 -15.828 1 97.19 96 TYR A C 1
ATOM 698 O O . TYR A 1 96 ? -6.773 -20.594 -15.227 1 97.19 96 TYR A O 1
ATOM 706 N N . ARG A 1 97 ? -5.219 -20.219 -16.734 1 95.44 97 ARG A N 1
ATOM 707 C CA . ARG A 1 97 ? -5.738 -18.906 -17.062 1 95.44 97 ARG A CA 1
ATOM 708 C C . ARG A 1 97 ? -7.012 -19.016 -17.906 1 95.44 97 ARG A C 1
ATOM 710 O O . ARG A 1 97 ? -7.211 -20 -18.609 1 95.44 97 ARG A O 1
ATOM 717 N N . GLY A 1 98 ? -7.836 -18.016 -17.719 1 93.88 98 GLY A N 1
ATOM 718 C CA . GLY A 1 98 ? -9.07 -17.984 -18.484 1 93.88 98 GLY A CA 1
ATOM 719 C C . GLY A 1 98 ? -10.133 -18.922 -17.938 1 93.88 98 GLY A C 1
ATOM 720 O O . GLY A 1 98 ? -11.117 -19.219 -18.625 1 93.88 98 GLY A O 1
ATOM 721 N N . GLN A 1 99 ? -9.922 -19.375 -16.734 1 95.19 99 GLN A N 1
ATOM 722 C CA . GLN A 1 99 ? -10.836 -20.359 -16.172 1 95.19 99 GLN A CA 1
ATOM 723 C C . GLN A 1 99 ? -11.508 -19.828 -14.906 1 95.19 99 GLN A C 1
ATOM 725 O O . GLN A 1 99 ? -12.109 -20.578 -14.148 1 95.19 99 GLN A O 1
ATOM 730 N N . GLY A 1 100 ? -11.375 -18.562 -14.617 1 96.31 100 GLY A N 1
ATOM 731 C CA . GLY A 1 100 ? -12.062 -17.922 -13.5 1 96.31 100 GLY A CA 1
ATOM 732 C C . GLY A 1 100 ? -11.297 -18.031 -12.195 1 96.31 100 GLY A C 1
ATOM 733 O O . GLY A 1 100 ? -11.805 -17.641 -11.141 1 96.31 100 GLY A O 1
ATOM 734 N N . LEU A 1 101 ? -10.133 -18.516 -12.195 1 98 101 LEU A N 1
ATOM 735 C CA . LEU A 1 101 ? -9.375 -18.766 -10.977 1 98 101 LEU A CA 1
ATOM 736 C C . LEU A 1 101 ? -8.992 -17.469 -10.281 1 98 101 LEU A C 1
ATOM 738 O O . LEU A 1 101 ? -9.016 -17.391 -9.055 1 98 101 LEU A O 1
ATOM 742 N N . ALA A 1 102 ? -8.656 -16.484 -11.031 1 98.44 102 ALA A N 1
ATOM 743 C CA . ALA A 1 102 ? -8.328 -15.188 -10.438 1 98.44 102 ALA A CA 1
ATOM 744 C C . ALA A 1 102 ? -9.508 -14.633 -9.648 1 98.44 102 ALA A C 1
ATOM 746 O O . ALA A 1 102 ? -9.328 -14.086 -8.555 1 98.44 102 ALA A O 1
ATOM 747 N N . LYS A 1 103 ? -10.664 -14.789 -10.188 1 98.25 103 LYS A N 1
ATOM 748 C CA . LYS A 1 103 ? -11.875 -14.344 -9.492 1 98.25 103 LYS A CA 1
ATOM 749 C C . LYS A 1 103 ? -12.07 -15.102 -8.188 1 98.25 103 LYS A C 1
ATOM 751 O O . LYS A 1 103 ? -12.492 -14.531 -7.184 1 98.25 103 LYS A O 1
ATOM 756 N N . GLN A 1 104 ? -11.789 -16.359 -8.234 1 98.38 104 GLN A N 1
ATOM 757 C CA . GLN A 1 104 ? -11.891 -17.188 -7.035 1 98.38 104 GLN A CA 1
ATOM 758 C C . GLN A 1 104 ? -10.891 -16.734 -5.973 1 98.38 104 GLN A C 1
ATOM 760 O O . GLN A 1 104 ? -11.227 -16.672 -4.789 1 98.38 104 GLN A O 1
ATOM 765 N N . LEU A 1 105 ? -9.695 -16.438 -6.359 1 98.81 105 LEU A N 1
ATOM 766 C CA . LEU A 1 105 ? -8.68 -15.93 -5.449 1 98.81 105 LEU A CA 1
ATOM 767 C C . LEU A 1 105 ? -9.109 -14.602 -4.84 1 98.81 105 LEU A C 1
ATOM 769 O O . LEU A 1 105 ? -9.023 -14.414 -3.623 1 98.81 105 LEU A O 1
ATOM 773 N N . LEU A 1 106 ? -9.617 -13.695 -5.668 1 98.81 106 LEU A N 1
ATOM 774 C CA . LEU A 1 106 ? -10.047 -12.383 -5.191 1 98.81 106 LEU A CA 1
ATOM 775 C C . LEU A 1 106 ? -11.234 -12.516 -4.238 1 98.81 106 LEU A C 1
ATOM 777 O O . LEU A 1 106 ? -11.359 -11.734 -3.291 1 98.81 106 LEU A O 1
ATOM 781 N N . ALA A 1 107 ? -12.086 -13.477 -4.477 1 98.69 107 ALA A N 1
ATOM 782 C CA . ALA A 1 107 ? -13.188 -13.734 -3.557 1 98.69 107 ALA A CA 1
ATOM 783 C C . ALA A 1 107 ? -12.672 -14.148 -2.182 1 98.69 107 ALA A C 1
ATOM 785 O O . ALA A 1 107 ? -13.195 -13.703 -1.155 1 98.69 107 ALA A O 1
ATOM 786 N N . ALA A 1 108 ? -11.688 -15 -2.133 1 98.81 108 ALA A N 1
ATOM 787 C CA . ALA A 1 108 ? -11.078 -15.406 -0.872 1 98.81 108 ALA A CA 1
ATOM 788 C C . ALA A 1 108 ? -10.438 -14.211 -0.166 1 98.81 108 ALA A C 1
ATOM 790 O O . ALA A 1 108 ? -10.531 -14.086 1.057 1 98.81 108 ALA A O 1
ATOM 791 N N . VAL A 1 109 ? -9.789 -13.359 -0.896 1 98.88 109 VAL A N 1
ATOM 792 C CA . VAL A 1 109 ? -9.172 -12.156 -0.356 1 98.88 109 VAL A CA 1
ATOM 793 C C . VAL A 1 109 ? -10.242 -11.266 0.271 1 98.88 109 VAL A C 1
ATOM 795 O O . VAL A 1 109 ? -10.062 -10.75 1.376 1 98.88 109 VAL A O 1
ATOM 798 N N . GLU A 1 110 ? -11.32 -11.102 -0.454 1 98.88 110 GLU A N 1
ATOM 799 C CA . GLU A 1 110 ? -12.391 -10.258 0.054 1 98.88 110 GLU A CA 1
ATOM 800 C C . GLU A 1 110 ? -12.984 -10.82 1.343 1 98.88 110 GLU A C 1
ATOM 802 O O . GLU A 1 110 ? -13.273 -10.078 2.279 1 98.88 110 GLU A O 1
ATOM 807 N N . GLU A 1 111 ? -13.188 -12.094 1.354 1 98.81 111 GLU A N 1
ATOM 808 C CA . GLU A 1 111 ? -13.68 -12.734 2.57 1 98.81 111 GLU A CA 1
ATOM 809 C C . GLU A 1 111 ? -12.758 -12.453 3.752 1 98.81 111 GLU A C 1
ATOM 811 O O . GLU A 1 111 ? -13.219 -12.109 4.844 1 98.81 111 GLU A O 1
ATOM 816 N N . GLU A 1 112 ? -11.484 -12.602 3.561 1 98.81 112 GLU A N 1
ATOM 817 C CA . GLU A 1 112 ? -10.508 -12.312 4.613 1 98.81 112 GLU A CA 1
ATOM 818 C C . GLU A 1 112 ? -10.562 -10.844 5.027 1 98.81 112 GLU A C 1
ATOM 820 O O . GLU A 1 112 ? -10.508 -10.531 6.215 1 98.81 112 GLU A O 1
ATOM 825 N N . ALA A 1 113 ? -10.617 -9.953 4.047 1 98.88 113 ALA A N 1
ATOM 826 C CA . ALA A 1 113 ? -10.672 -8.523 4.32 1 98.88 113 ALA A CA 1
ATOM 827 C C . ALA A 1 113 ? -11.867 -8.172 5.207 1 98.88 113 ALA A C 1
ATOM 829 O O . ALA A 1 113 ? -11.75 -7.344 6.109 1 98.88 113 ALA A O 1
ATOM 830 N N . ARG A 1 114 ? -12.961 -8.781 4.934 1 98.69 114 ARG A N 1
ATOM 831 C CA . ARG A 1 114 ? -14.156 -8.547 5.734 1 98.69 114 ARG A CA 1
ATOM 832 C C . ARG A 1 114 ? -13.961 -9.047 7.16 1 98.69 114 ARG A C 1
ATOM 834 O O . ARG A 1 114 ? -14.367 -8.383 8.117 1 98.69 114 ARG A O 1
ATOM 841 N N . LYS A 1 115 ? -13.328 -10.195 7.309 1 98.5 115 LYS A N 1
ATOM 842 C CA . LYS A 1 115 ? -13.023 -10.719 8.641 1 98.5 115 LYS A CA 1
ATOM 843 C C . LYS A 1 115 ? -12.117 -9.773 9.414 1 98.5 115 LYS A C 1
ATOM 845 O O . LYS A 1 115 ? -12.242 -9.641 10.633 1 98.5 115 LYS A O 1
ATOM 850 N N . LEU A 1 116 ? -11.242 -9.109 8.703 1 98.06 116 LEU A N 1
ATOM 851 C CA . LEU A 1 116 ? -10.25 -8.219 9.305 1 98.06 116 LEU A CA 1
ATOM 852 C C . LEU A 1 116 ? -10.852 -6.84 9.578 1 98.06 116 LEU A C 1
ATOM 854 O O . LEU A 1 116 ? -10.18 -5.961 10.125 1 98.06 116 LEU A O 1
ATOM 858 N N . GLY A 1 117 ? -12.117 -6.613 9.141 1 98.25 117 GLY A N 1
ATOM 859 C CA . GLY A 1 117 ? -12.766 -5.328 9.352 1 98.25 117 GLY A CA 1
ATOM 860 C C . GLY A 1 117 ? -12.273 -4.254 8.398 1 98.25 117 GLY A C 1
ATOM 861 O O . GLY A 1 117 ? -12.32 -3.064 8.711 1 98.25 117 GLY A O 1
ATOM 862 N N . CYS A 1 118 ? -11.773 -4.664 7.254 1 98.75 118 CYS A N 1
ATOM 863 C CA . CYS A 1 118 ? -11.266 -3.713 6.273 1 98.75 118 CYS A CA 1
ATOM 864 C C . CYS A 1 118 ? -12.398 -2.9 5.656 1 98.75 118 CYS A C 1
ATOM 866 O O . CYS A 1 118 ? -13.484 -3.43 5.41 1 98.75 118 CYS A O 1
ATOM 868 N N . CYS A 1 119 ? -12.07 -1.657 5.336 1 98.62 119 CYS A N 1
ATOM 869 C CA . CYS A 1 119 ? -13.062 -0.788 4.719 1 98.62 119 CYS A CA 1
ATOM 870 C C . CYS A 1 119 ? -13.008 -0.889 3.197 1 98.62 119 CYS A C 1
ATOM 872 O O . CYS A 1 119 ? -13.953 -0.487 2.51 1 98.62 119 CYS A O 1
ATOM 874 N N . LYS A 1 120 ? -11.93 -1.419 2.656 1 98.62 120 LYS A N 1
ATOM 875 C CA . LYS A 1 120 ? -11.758 -1.533 1.211 1 98.62 120 LYS A CA 1
ATOM 876 C C . LYS A 1 120 ? -10.617 -2.49 0.865 1 98.62 120 LYS A C 1
ATOM 878 O O . LYS A 1 120 ? -9.797 -2.824 1.722 1 98.62 120 LYS A O 1
ATOM 883 N N . LEU A 1 121 ? -10.625 -2.949 -0.353 1 98.88 121 LEU A N 1
ATOM 884 C CA . LEU A 1 121 ? -9.469 -3.541 -1.022 1 98.88 121 LEU A CA 1
ATOM 885 C C . LEU A 1 121 ? -8.773 -2.52 -1.917 1 98.88 121 LEU A C 1
ATOM 887 O O . LEU A 1 121 ? -9.422 -1.621 -2.459 1 98.88 121 LEU A O 1
ATOM 891 N N . THR A 1 122 ? -7.48 -2.652 -2.055 1 98.75 122 THR A N 1
ATOM 892 C CA . THR A 1 122 ? -6.738 -1.813 -2.99 1 98.75 122 THR A CA 1
ATOM 893 C C . THR A 1 122 ? -5.777 -2.654 -3.828 1 98.75 122 THR A C 1
ATOM 895 O O . THR A 1 122 ? -5.512 -3.812 -3.502 1 98.75 122 THR A O 1
ATOM 898 N N . LEU A 1 123 ? -5.348 -2.127 -4.887 1 98.38 123 LEU A N 1
ATOM 899 C CA . LEU A 1 123 ? -4.297 -2.74 -5.691 1 98.38 123 LEU A CA 1
ATOM 900 C C . LEU A 1 123 ? -3.672 -1.722 -6.637 1 98.38 123 LEU A C 1
ATOM 902 O O . LEU A 1 123 ? -4.172 -0.603 -6.773 1 98.38 123 LEU A O 1
ATOM 906 N N . GLU A 1 124 ? -2.543 -2.1 -7.199 1 96.69 124 GLU A N 1
ATOM 907 C CA . GLU A 1 124 ? -1.888 -1.389 -8.297 1 96.69 124 GLU A CA 1
ATOM 908 C C . GLU A 1 124 ? -1.858 -2.234 -9.562 1 96.69 124 GLU A C 1
ATOM 910 O O . GLU A 1 124 ? -1.623 -3.443 -9.508 1 96.69 124 GLU A O 1
ATOM 915 N N . VAL A 1 125 ? -2.105 -1.574 -10.672 1 95.06 125 VAL A N 1
ATOM 916 C CA . VAL A 1 125 ? -2.133 -2.299 -11.938 1 95.06 125 VAL A CA 1
ATOM 917 C C . VAL A 1 125 ? -1.586 -1.412 -13.055 1 95.06 125 VAL A C 1
ATOM 919 O O . VAL A 1 125 ? -1.861 -0.211 -13.094 1 95.06 125 VAL A O 1
ATOM 922 N N . LEU A 1 126 ? -0.828 -1.992 -13.961 1 92.75 126 LEU A N 1
ATOM 923 C CA . LEU A 1 126 ? -0.302 -1.249 -15.102 1 92.75 126 LEU A CA 1
ATOM 924 C C . LEU A 1 126 ? -1.417 -0.891 -16.078 1 92.75 126 LEU A C 1
ATOM 926 O O . LEU A 1 126 ? -2.26 -1.73 -16.406 1 92.75 126 LEU A O 1
ATOM 930 N N . GLU A 1 127 ? -1.377 0.299 -16.562 1 90.31 127 GLU A N 1
ATOM 931 C CA . GLU A 1 127 ? -2.391 0.831 -17.469 1 90.31 127 GLU A CA 1
ATOM 932 C C . GLU A 1 127 ? -2.535 -0.045 -18.703 1 90.31 127 GLU A C 1
ATOM 934 O O . GLU A 1 127 ? -3.639 -0.217 -19.234 1 90.31 127 GLU A O 1
ATOM 939 N N . GLY A 1 128 ? -1.489 -0.641 -19.219 1 89.94 128 GLY A N 1
ATOM 940 C CA . GLY A 1 128 ? -1.505 -1.451 -20.422 1 89.94 128 GLY A CA 1
ATOM 941 C C . GLY A 1 128 ? -1.943 -2.883 -20.172 1 89.94 128 GLY A C 1
ATOM 942 O O . GLY A 1 128 ? -2.145 -3.646 -21.125 1 89.94 128 GLY A O 1
ATOM 943 N N . ASN A 1 129 ? -2.025 -3.24 -18.906 1 91.5 129 ASN A N 1
ATOM 944 C CA . ASN A 1 129 ? -2.514 -4.574 -18.578 1 91.5 129 ASN A CA 1
ATOM 945 C C . ASN A 1 129 ? -4.035 -4.648 -18.656 1 91.5 129 ASN A C 1
ATOM 947 O O . ASN A 1 129 ? -4.707 -4.777 -17.625 1 91.5 129 ASN A O 1
ATOM 951 N N . THR A 1 130 ? -4.535 -4.668 -19.812 1 92.94 130 THR A N 1
ATOM 952 C CA . THR A 1 130 ? -5.965 -4.555 -20.062 1 92.94 130 THR A CA 1
ATOM 953 C C . THR A 1 130 ? -6.703 -5.781 -19.531 1 92.94 130 THR A C 1
ATOM 955 O O . THR A 1 130 ? -7.844 -5.68 -19.078 1 92.94 130 THR A O 1
ATOM 958 N N . VAL A 1 131 ? -6.051 -6.863 -19.609 1 93.06 131 VAL A N 1
ATOM 959 C CA . VAL A 1 131 ? -6.656 -8.102 -19.125 1 93.06 131 VAL A CA 1
ATOM 960 C C . VAL A 1 131 ? -6.879 -8.023 -17.625 1 93.06 131 VAL A C 1
ATOM 962 O O . VAL A 1 131 ? -7.984 -8.273 -17.141 1 93.06 131 VAL A O 1
ATOM 965 N N . ALA A 1 132 ? -5.855 -7.664 -16.891 1 94.81 132 ALA A N 1
ATOM 966 C CA . ALA A 1 132 ? -5.969 -7.535 -15.445 1 94.81 132 ALA A CA 1
ATOM 967 C C . ALA A 1 132 ? -6.977 -6.457 -15.062 1 94.81 132 ALA A C 1
ATOM 969 O O . ALA A 1 132 ? -7.789 -6.645 -14.156 1 94.81 132 ALA A O 1
ATOM 970 N N . ARG A 1 133 ? -6.93 -5.367 -15.742 1 95.31 133 ARG A N 1
ATOM 971 C CA . ARG A 1 133 ? -7.84 -4.266 -15.445 1 95.31 133 ARG A CA 1
ATOM 972 C C . ARG A 1 133 ? -9.289 -4.688 -15.641 1 95.31 133 ARG A C 1
ATOM 974 O O . ARG A 1 133 ? -10.164 -4.328 -14.844 1 95.31 133 ARG A O 1
ATOM 981 N N . SER A 1 134 ? -9.547 -5.375 -16.703 1 96.25 134 SER A N 1
ATOM 982 C CA . SER A 1 134 ? -10.898 -5.875 -16.969 1 96.25 134 SER A CA 1
ATOM 983 C C . SER A 1 134 ? -11.352 -6.812 -15.852 1 96.25 134 SER A C 1
ATOM 985 O O . SER A 1 134 ? -12.492 -6.73 -15.391 1 96.25 134 SER A O 1
ATOM 987 N N . LEU A 1 135 ? -10.484 -7.66 -15.438 1 97.31 135 LEU A N 1
ATOM 988 C CA . LEU A 1 135 ? -10.773 -8.562 -14.328 1 97.31 135 LEU A CA 1
ATOM 989 C C . LEU A 1 135 ? -11.133 -7.777 -13.07 1 97.31 135 LEU A C 1
ATOM 991 O O . LEU A 1 135 ? -12.141 -8.062 -12.422 1 97.31 135 LEU A O 1
ATOM 995 N N . TYR A 1 136 ? -10.266 -6.809 -12.703 1 98.19 136 TYR A N 1
ATOM 996 C CA . TYR A 1 136 ? -10.461 -6.047 -11.477 1 98.19 136 TYR A CA 1
ATOM 997 C C . TYR A 1 136 ? -11.766 -5.266 -11.516 1 98.19 136 TYR A C 1
ATOM 999 O O . TYR A 1 136 ? -12.492 -5.211 -10.523 1 98.19 136 TYR A O 1
ATOM 1007 N N . ARG A 1 137 ? -12.062 -4.707 -12.656 1 97.25 137 ARG A N 1
ATOM 1008 C CA . ARG A 1 137 ? -13.336 -4.004 -12.805 1 97.25 137 ARG A CA 1
ATOM 1009 C C . ARG A 1 137 ? -14.516 -4.957 -12.625 1 97.25 137 ARG A C 1
ATOM 1011 O O . ARG A 1 137 ? -15.492 -4.621 -11.945 1 97.25 137 ARG A O 1
ATOM 1018 N N . ALA A 1 138 ? -14.383 -6.094 -13.258 1 97.31 138 ALA A N 1
ATOM 1019 C CA . ALA A 1 138 ? -15.438 -7.098 -13.148 1 97.31 138 ALA A CA 1
ATOM 1020 C C . ALA A 1 138 ? -15.625 -7.539 -11.703 1 97.31 138 ALA A C 1
ATOM 1022 O O . ALA A 1 138 ? -16.703 -7.98 -11.312 1 97.31 138 ALA A O 1
ATOM 1023 N N . CYS A 1 139 ? -14.586 -7.41 -10.891 1 98.06 139 CYS A N 1
ATOM 1024 C CA . CYS A 1 139 ? -14.625 -7.836 -9.5 1 98.06 139 CYS A CA 1
ATOM 1025 C C . CYS A 1 139 ? -14.984 -6.672 -8.578 1 98.06 139 CYS A C 1
ATOM 1027 O O . CYS A 1 139 ? -14.906 -6.793 -7.355 1 98.06 139 CYS A O 1
ATOM 1029 N N . GLY A 1 140 ? -15.281 -5.477 -9.102 1 97.69 140 GLY A N 1
ATOM 1030 C CA . GLY A 1 140 ? -15.82 -4.375 -8.312 1 97.69 140 GLY A CA 1
ATOM 1031 C C . GLY A 1 140 ? -14.789 -3.312 -7.988 1 97.69 140 GLY A C 1
ATOM 1032 O O . GLY A 1 140 ? -15.07 -2.371 -7.246 1 97.69 140 GLY A O 1
ATOM 1033 N N . PHE A 1 141 ? -13.602 -3.475 -8.523 1 98 141 PHE A N 1
ATOM 1034 C CA . PHE A 1 141 ? -12.594 -2.43 -8.352 1 98 141 PHE A CA 1
ATOM 1035 C C . PHE A 1 141 ? -12.852 -1.268 -9.297 1 98 141 PHE A C 1
ATOM 1037 O O . PHE A 1 141 ? -13.352 -1.466 -10.406 1 98 141 PHE A O 1
ATOM 1044 N N . GLU A 1 142 ? -12.5 -0.119 -8.812 1 95.19 142 GLU A N 1
ATOM 1045 C CA . GLU A 1 142 ? -12.578 1.089 -9.625 1 95.19 142 GLU A CA 1
ATOM 1046 C C . GLU A 1 142 ? -11.398 2.018 -9.352 1 95.19 142 GLU A C 1
ATOM 1048 O O . GLU A 1 142 ? -10.734 1.897 -8.32 1 95.19 142 GLU A O 1
ATOM 1053 N N . GLY A 1 143 ? -11.094 2.814 -10.344 1 90.81 143 GLY A N 1
ATOM 1054 C CA . GLY A 1 143 ? -10.078 3.828 -10.109 1 90.81 143 GLY A CA 1
ATOM 1055 C C . GLY A 1 143 ? -10.453 4.805 -9.008 1 90.81 143 GLY A C 1
ATOM 1056 O O . GLY A 1 143 ? -11.633 4.926 -8.656 1 90.81 143 GLY A O 1
ATOM 1057 N N . TYR A 1 144 ? -9.273 5.359 -8.383 1 79.5 144 TYR A N 1
ATOM 1058 C CA . TYR A 1 144 ? -9.484 6.41 -7.391 1 79.5 144 TYR A CA 1
ATOM 1059 C C . TYR A 1 144 ? -9.789 7.742 -8.062 1 79.5 144 TYR A C 1
ATOM 1061 O O . TYR A 1 144 ? -9.352 7.988 -9.188 1 79.5 144 TYR A O 1
ATOM 1069 N N . GLU A 1 145 ? -10.469 8.766 -7.891 1 67.81 145 GLU A N 1
ATOM 1070 C CA . GLU A 1 145 ? -11 10.039 -8.375 1 67.81 145 GLU A CA 1
ATOM 1071 C C . GLU A 1 145 ? -10.984 10.094 -9.898 1 67.81 145 GLU A C 1
ATOM 1073 O O . GLU A 1 145 ? -9.938 9.938 -10.523 1 67.81 145 GLU A O 1
ATOM 1078 N N . LEU A 1 146 ? -11.914 9.5 -10.461 1 61.16 146 LEU A N 1
ATOM 1079 C CA . LEU A 1 146 ? -12.086 9.469 -11.906 1 61.16 146 LEU A CA 1
ATOM 1080 C C . LEU A 1 146 ? -12.555 10.82 -12.43 1 61.16 146 LEU A C 1
ATOM 1082 O O . LEU A 1 146 ? -12.797 10.977 -13.633 1 61.16 146 LEU A O 1
ATOM 1086 N N . LYS A 1 147 ? -12.602 11.758 -11.531 1 65.75 147 LYS A N 1
ATOM 1087 C CA . LYS A 1 147 ? -13.109 12.953 -12.203 1 65.75 147 LYS A CA 1
ATOM 1088 C C . LYS A 1 147 ? -12.062 13.539 -13.148 1 65.75 147 LYS A C 1
ATOM 1090 O O . LYS A 1 147 ? -10.859 13.422 -12.898 1 65.75 147 LYS A O 1
ATOM 1095 N N . ALA A 1 148 ? -12.594 14.078 -14.18 1 64.62 148 ALA A N 1
ATOM 1096 C CA . ALA A 1 148 ? -11.812 14.633 -15.289 1 64.62 148 ALA A CA 1
ATOM 1097 C C . ALA A 1 148 ? -10.734 15.586 -14.773 1 64.62 148 ALA A C 1
ATOM 1099 O O . ALA A 1 148 ? -9.594 15.547 -15.234 1 64.62 148 ALA A O 1
ATOM 1100 N N . GLU A 1 149 ? -11.047 16.422 -13.742 1 67.38 149 GLU A N 1
ATOM 1101 C CA . GLU A 1 149 ? -10.125 17.453 -13.305 1 67.38 149 GLU A CA 1
ATOM 1102 C C . GLU A 1 149 ? -9.008 16.875 -12.438 1 67.38 149 GLU A C 1
ATOM 1104 O O . GLU A 1 149 ? -7.871 17.359 -12.477 1 67.38 149 GLU A O 1
ATOM 1109 N N . THR A 1 150 ? -9.211 15.969 -11.562 1 72.69 150 THR A N 1
ATOM 1110 C CA . THR A 1 150 ? -8.188 15.43 -10.68 1 72.69 150 THR A CA 1
ATOM 1111 C C . THR A 1 150 ? -7.418 14.305 -11.359 1 72.69 150 THR A C 1
ATOM 1113 O O . THR A 1 150 ? -6.188 14.242 -11.266 1 72.69 150 THR A O 1
ATOM 1116 N N . GLY A 1 151 ? -8.141 13.539 -12.195 1 83.75 151 GLY A N 1
ATOM 1117 C CA . GLY A 1 151 ? -7.496 12.469 -12.938 1 83.75 151 GLY A CA 1
ATOM 1118 C C . GLY A 1 151 ? -7.375 11.18 -12.141 1 83.75 151 GLY A C 1
ATOM 1119 O O . GLY A 1 151 ? -8.031 11.016 -11.117 1 83.75 151 GLY A O 1
ATOM 1120 N N . LYS A 1 152 ? -6.535 10.266 -12.633 1 89.69 152 LYS A N 1
ATOM 1121 C CA . LYS A 1 152 ? -6.367 8.945 -12.047 1 89.69 152 LYS A CA 1
ATOM 1122 C C . LYS A 1 152 ? -5.316 8.961 -10.945 1 89.69 152 LYS A C 1
ATOM 1124 O O . LYS A 1 152 ? -4.41 9.797 -10.953 1 89.69 152 LYS A O 1
ATOM 1129 N N . ALA A 1 153 ? -5.535 8.125 -9.961 1 93 153 ALA A N 1
ATOM 1130 C CA . ALA A 1 153 ? -4.492 7.926 -8.953 1 93 153 ALA A CA 1
ATOM 1131 C C . ALA A 1 153 ? -3.355 7.07 -9.508 1 93 153 ALA A C 1
ATOM 1133 O O . ALA A 1 153 ? -3.588 5.961 -10 1 93 153 ALA A O 1
ATOM 1134 N N . MET A 1 154 ? -2.174 7.57 -9.43 1 93.75 154 MET A N 1
ATOM 1135 C CA . MET A 1 154 ? -0.982 6.91 -9.945 1 93.75 154 MET A CA 1
ATOM 1136 C C . MET A 1 154 ? -0.117 6.375 -8.812 1 93.75 154 MET A C 1
ATOM 1138 O O . MET A 1 154 ? -0.263 6.801 -7.664 1 93.75 154 MET A O 1
ATOM 1142 N N . PHE A 1 155 ? 0.708 5.453 -9.156 1 96.31 155 PHE A N 1
ATOM 1143 C CA . PHE A 1 155 ? 1.654 4.855 -8.227 1 96.31 155 PHE A CA 1
ATOM 1144 C C . PHE A 1 155 ? 3.082 5.277 -8.555 1 96.31 155 PHE A C 1
ATOM 1146 O O . PHE A 1 155 ? 3.496 5.215 -9.719 1 96.31 155 PHE A O 1
ATOM 1153 N N . MET A 1 156 ? 3.822 5.77 -7.578 1 97.25 156 MET A N 1
ATOM 1154 C CA . MET A 1 156 ? 5.227 6.141 -7.734 1 97.25 156 MET A CA 1
ATOM 1155 C C . MET A 1 156 ? 6.098 5.41 -6.719 1 97.25 156 MET A C 1
ATOM 1157 O O . MET A 1 156 ? 5.602 4.938 -5.695 1 97.25 156 MET A O 1
ATOM 1161 N N . HIS A 1 157 ? 7.375 5.262 -7.062 1 97.94 157 HIS A N 1
ATOM 1162 C CA . HIS A 1 157 ? 8.32 4.664 -6.129 1 97.94 157 HIS A CA 1
ATOM 1163 C C . HIS A 1 157 ? 9.672 5.367 -6.188 1 97.94 157 HIS A C 1
ATOM 1165 O O . HIS A 1 157 ? 9.953 6.102 -7.137 1 97.94 157 HIS A O 1
ATOM 1171 N N . LYS A 1 158 ? 10.406 5.285 -5.168 1 98.25 158 LYS A N 1
ATOM 1172 C CA . LYS A 1 158 ? 11.797 5.723 -5.051 1 98.25 158 LYS A CA 1
ATOM 1173 C C . LYS A 1 158 ? 12.68 4.605 -4.508 1 98.25 158 LYS A C 1
ATOM 1175 O O . LYS A 1 158 ? 12.656 4.309 -3.314 1 98.25 158 LYS A O 1
ATOM 1180 N N . PRO A 1 159 ? 13.477 3.939 -5.375 1 97.88 159 PRO A N 1
ATOM 1181 C CA . PRO A 1 159 ? 14.414 2.934 -4.867 1 97.88 159 PRO A CA 1
ATOM 1182 C C . PRO A 1 159 ? 15.391 3.502 -3.836 1 97.88 159 PRO A C 1
ATOM 1184 O O . PRO A 1 159 ? 15.844 4.641 -3.975 1 97.88 159 PRO A O 1
ATOM 1187 N N . LEU A 1 160 ? 15.672 2.816 -2.744 1 97.75 160 LEU A N 1
ATOM 1188 C CA . LEU A 1 160 ? 16.625 3.242 -1.718 1 97.75 160 LEU A CA 1
ATOM 1189 C C . LEU A 1 160 ? 17.953 2.508 -1.866 1 97.75 160 LEU A C 1
ATOM 1191 O O . LEU A 1 160 ? 18.938 2.869 -1.225 1 97.75 160 LEU A O 1
ATOM 1195 N N . ALA A 1 161 ? 18.125 1.403 -2.582 1 82.5 161 ALA A N 1
ATOM 1196 C CA . ALA A 1 161 ? 19.391 0.743 -2.91 1 82.5 161 ALA A CA 1
ATOM 1197 C C . ALA A 1 161 ? 19.734 0.925 -4.387 1 82.5 161 ALA A C 1
ATOM 1199 O O . ALA A 1 161 ? 18.859 1.162 -5.215 1 82.5 161 ALA A O 1
ATOM 1200 N N . MET B 1 1 ? 10.492 31.172 14.375 1 61.97 1 MET B N 1
ATOM 1201 C CA . MET B 1 1 ? 11.188 30.031 14.961 1 61.97 1 MET B CA 1
ATOM 1202 C C . MET B 1 1 ? 11.125 28.812 14.047 1 61.97 1 MET B C 1
ATOM 1204 O O . MET B 1 1 ? 10.234 28.719 13.203 1 61.97 1 MET B O 1
ATOM 1208 N N . GLY B 1 2 ? 12.219 27.938 13.789 1 87.94 2 GLY B N 1
ATOM 1209 C CA . GLY B 1 2 ? 12.484 26.984 12.711 1 87.94 2 GLY B CA 1
ATOM 1210 C C . GLY B 1 2 ? 11.656 25.719 12.812 1 87.94 2 GLY B C 1
ATOM 1211 O O . GLY B 1 2 ? 11.312 25.281 13.914 1 87.94 2 GLY B O 1
ATOM 1212 N N . VAL B 1 3 ? 10.984 25.25 11.906 1 95.06 3 VAL B N 1
ATOM 1213 C CA . VAL B 1 3 ? 10.18 24.031 11.844 1 95.06 3 VAL B CA 1
ATOM 1214 C C . VAL B 1 3 ? 11.062 22.828 12.125 1 95.06 3 VAL B C 1
ATOM 1216 O O . VAL B 1 3 ? 12.188 22.734 11.633 1 95.06 3 VAL B O 1
ATOM 1219 N N . SER B 1 4 ? 10.602 22 13.055 1 97 4 SER B N 1
ATOM 1220 C CA . SER B 1 4 ? 11.281 20.75 13.336 1 97 4 SER B CA 1
ATOM 1221 C C . SER B 1 4 ? 10.398 19.547 12.984 1 97 4 SER B C 1
ATOM 1223 O O . SER B 1 4 ? 9.18 19.609 13.133 1 97 4 SER B O 1
ATOM 1225 N N . VAL B 1 5 ? 11.023 18.438 12.578 1 98.5 5 VAL B N 1
ATOM 1226 C CA . VAL B 1 5 ? 10.312 17.219 12.258 1 98.5 5 VAL B CA 1
ATOM 1227 C C . VAL B 1 5 ? 10.648 16.141 13.289 1 98.5 5 VAL B C 1
ATOM 1229 O O . VAL B 1 5 ? 11.812 15.906 13.602 1 98.5 5 VAL B O 1
ATOM 1232 N N . ILE B 1 6 ? 9.641 15.508 13.797 1 98.5 6 ILE B N 1
ATOM 1233 C CA . ILE B 1 6 ? 9.852 14.461 14.789 1 98.5 6 ILE B CA 1
ATOM 1234 C C . ILE B 1 6 ? 9.023 13.227 14.422 1 98.5 6 ILE B C 1
ATOM 1236 O O . ILE B 1 6 ? 8 13.344 13.75 1 98.5 6 ILE B O 1
ATOM 1240 N N . LYS B 1 7 ? 9.492 12.039 14.844 1 98.69 7 LYS B N 1
ATOM 1241 C CA . LYS B 1 7 ? 8.633 10.859 14.812 1 98.69 7 LYS B CA 1
ATOM 1242 C C . LYS B 1 7 ? 7.605 10.906 15.938 1 98.69 7 LYS B C 1
ATOM 1244 O O . LYS B 1 7 ? 7.961 11.07 17.109 1 98.69 7 LYS B O 1
ATOM 1249 N N . ALA B 1 8 ? 6.402 10.758 15.648 1 98.81 8 ALA B N 1
ATOM 1250 C CA . ALA B 1 8 ? 5.305 10.992 16.578 1 98.81 8 ALA B CA 1
ATOM 1251 C C . ALA B 1 8 ? 5.242 9.906 17.656 1 98.81 8 ALA B C 1
ATOM 1253 O O . ALA B 1 8 ? 5.543 8.742 17.375 1 98.81 8 ALA B O 1
ATOM 1254 N N . ASP B 1 9 ? 4.961 10.297 18.828 1 98.38 9 ASP B N 1
ATOM 1255 C CA . ASP B 1 9 ? 4.422 9.438 19.875 1 98.38 9 ASP B CA 1
ATOM 1256 C C . ASP B 1 9 ? 2.912 9.609 20 1 98.38 9 ASP B C 1
ATOM 1258 O O . ASP B 1 9 ? 2.445 10.57 20.625 1 98.38 9 ASP B O 1
ATOM 1262 N N . LEU B 1 10 ? 2.17 8.656 19.5 1 98.19 10 LEU B N 1
ATOM 1263 C CA . LEU B 1 10 ? 0.73 8.836 19.344 1 98.19 10 LEU B CA 1
ATOM 1264 C C . LEU B 1 10 ? 0.02 8.633 20.688 1 98.19 10 LEU B C 1
ATOM 1266 O O . LEU B 1 10 ? -1.193 8.836 20.781 1 98.19 10 LEU B O 1
ATOM 1270 N N . GLY B 1 11 ? 0.769 8.242 21.656 1 97.62 11 GLY B N 1
ATOM 1271 C CA . GLY B 1 11 ? 0.25 8.273 23.016 1 97.62 11 GLY B CA 1
ATOM 1272 C C . GLY B 1 11 ? 0.312 9.648 23.656 1 97.62 11 GLY B C 1
ATOM 1273 O O . GLY B 1 11 ? -0.311 9.891 24.688 1 97.62 11 GLY B O 1
ATOM 1274 N N . ASN B 1 12 ? 1.144 10.539 23.094 1 98 12 ASN B N 1
ATOM 1275 C CA . ASN B 1 12 ? 1.205 11.938 23.516 1 98 12 ASN B CA 1
ATOM 1276 C C . ASN B 1 12 ? 0.028 12.734 22.953 1 98 12 ASN B C 1
ATOM 1278 O O . ASN B 1 12 ? -0.175 12.789 21.75 1 98 12 ASN B O 1
ATOM 1282 N N . ALA B 1 13 ? -0.708 13.414 23.797 1 97.75 13 ALA B N 1
ATOM 1283 C CA . ALA B 1 13 ? -1.944 14.094 23.422 1 97.75 13 ALA B CA 1
ATOM 1284 C C . ALA B 1 13 ? -1.676 15.195 22.391 1 97.75 13 ALA B C 1
ATOM 1286 O O . ALA B 1 13 ? -2.482 15.414 21.484 1 97.75 13 ALA B O 1
ATOM 1287 N N . ALA B 1 14 ? -0.608 15.875 22.547 1 98.19 14 ALA B N 1
ATOM 1288 C CA . ALA B 1 14 ? -0.277 16.953 21.609 1 98.19 14 ALA B CA 1
ATOM 1289 C C . ALA B 1 14 ? 0.035 16.391 20.234 1 98.19 14 ALA B C 1
ATOM 1291 O O . ALA B 1 14 ? -0.332 17 19.219 1 98.19 14 ALA B O 1
ATOM 1292 N N . HIS B 1 15 ? 0.775 15.266 20.188 1 98.75 15 HIS B N 1
ATOM 1293 C CA . HIS B 1 15 ? 1.068 14.625 18.906 1 98.75 15 HIS B CA 1
ATOM 1294 C C . HIS B 1 15 ? -0.204 14.109 18.25 1 98.75 15 HIS B C 1
ATOM 1296 O O . HIS B 1 15 ? -0.396 14.281 17.047 1 98.75 15 HIS B O 1
ATOM 1302 N N . ALA B 1 16 ? -1.067 13.508 19.078 1 98.69 16 ALA B N 1
ATOM 1303 C CA . ALA B 1 16 ? -2.34 13.008 18.562 1 98.69 16 ALA B CA 1
ATOM 1304 C C . ALA B 1 16 ? -3.184 14.133 17.984 1 98.69 16 ALA B C 1
ATOM 1306 O O . ALA B 1 16 ? -3.768 13.992 16.906 1 98.69 16 ALA B O 1
ATOM 1307 N N . ALA B 1 17 ? -3.215 15.203 18.656 1 98.56 17 ALA B N 1
ATOM 1308 C CA . ALA B 1 17 ? -3.979 16.359 18.203 1 98.56 17 ALA B CA 1
ATOM 1309 C C . ALA B 1 17 ? -3.4 16.922 16.906 1 98.56 17 ALA B C 1
ATOM 1311 O O . ALA B 1 17 ? -4.145 17.266 15.984 1 98.56 17 ALA B O 1
ATOM 1312 N N . ALA B 1 18 ? -2.115 17.031 16.844 1 98.81 18 ALA B N 1
ATOM 1313 C CA . ALA B 1 18 ? -1.439 17.547 15.656 1 98.81 18 ALA B CA 1
ATOM 1314 C C . ALA B 1 18 ? -1.71 16.656 14.445 1 98.81 18 ALA B C 1
ATOM 1316 O O . ALA B 1 18 ? -1.934 17.156 13.344 1 98.81 18 ALA B O 1
ATOM 1317 N N . LEU B 1 19 ? -1.679 15.32 14.695 1 98.88 19 LEU B N 1
ATOM 1318 C CA . LEU B 1 19 ? -2.01 14.359 13.641 1 98.88 19 LEU B CA 1
ATOM 1319 C C . LEU B 1 19 ? -3.391 14.648 13.062 1 98.88 19 LEU B C 1
ATOM 1321 O O . LEU B 1 19 ? -3.531 14.836 11.852 1 98.88 19 LEU B O 1
ATOM 1325 N N . PHE B 1 20 ? -4.344 14.75 13.922 1 98.75 20 PHE B N 1
ATOM 1326 C CA . PHE B 1 20 ? -5.711 14.945 13.461 1 98.75 20 PHE B CA 1
ATOM 1327 C C . PHE B 1 20 ? -5.863 16.312 12.797 1 98.75 20 PHE B C 1
ATOM 1329 O O . PHE B 1 20 ? -6.445 16.422 11.711 1 98.75 20 PHE B O 1
ATOM 1336 N N . GLU B 1 21 ? -5.367 17.344 13.422 1 98.44 21 GLU B N 1
ATOM 1337 C CA . GLU B 1 21 ? -5.531 18.703 12.93 1 98.44 21 GLU B CA 1
ATOM 1338 C C . GLU B 1 21 ? -4.938 18.859 11.531 1 98.44 21 GLU B C 1
ATOM 1340 O O . GLU B 1 21 ? -5.566 19.438 10.641 1 98.44 21 GLU B O 1
ATOM 1345 N N . THR B 1 22 ? -3.764 18.359 11.328 1 98.62 22 THR B N 1
ATOM 1346 C CA . THR B 1 22 ? -3.09 18.5 10.047 1 98.62 22 THR B CA 1
ATOM 1347 C C . THR B 1 22 ? -3.783 17.656 8.977 1 98.62 22 THR B C 1
ATOM 1349 O O . THR B 1 22 ? -4.027 18.125 7.863 1 98.62 22 THR B O 1
ATOM 1352 N N . LEU B 1 23 ? -4.145 16.406 9.336 1 98.62 23 LEU B N 1
ATOM 1353 C CA . LEU B 1 23 ? -4.832 15.547 8.375 1 98.62 23 LEU B CA 1
ATOM 1354 C C . LEU B 1 23 ? -6.191 16.125 8 1 98.62 23 LEU B C 1
ATOM 1356 O O . LEU B 1 23 ? -6.586 16.094 6.832 1 98.62 23 LEU B O 1
ATOM 1360 N N . ASN B 1 24 ? -6.855 16.688 8.984 1 98.38 24 ASN B N 1
ATOM 1361 C CA . ASN B 1 24 ? -8.164 17.281 8.742 1 98.38 24 ASN B CA 1
ATOM 1362 C C . ASN B 1 24 ? -8.07 18.5 7.84 1 98.38 24 ASN B C 1
ATOM 1364 O O . ASN B 1 24 ? -8.938 18.734 6.996 1 98.38 24 ASN B O 1
ATOM 1368 N N . ALA B 1 25 ? -7.094 19.312 8.07 1 97.56 25 ALA B N 1
ATOM 1369 C CA . ALA B 1 25 ? -6.871 20.469 7.195 1 97.56 25 ALA B CA 1
ATOM 1370 C C . ALA B 1 25 ? -6.664 20.016 5.75 1 97.56 25 ALA B C 1
ATOM 1372 O O . ALA B 1 25 ? -7.227 20.609 4.824 1 97.56 25 ALA B O 1
ATOM 1373 N N . TYR B 1 26 ? -5.91 18.969 5.57 1 95.94 26 TYR B N 1
ATOM 1374 C CA . TYR B 1 26 ? -5.691 18.406 4.238 1 95.94 26 TYR B CA 1
ATOM 1375 C C . TYR B 1 26 ? -6.988 17.859 3.656 1 95.94 26 TYR B C 1
ATOM 1377 O O . TYR B 1 26 ? -7.324 18.141 2.502 1 95.94 26 TYR B O 1
ATOM 1385 N N . ALA B 1 27 ? -7.711 17.047 4.453 1 96.19 27 ALA B N 1
ATOM 1386 C CA . ALA B 1 27 ? -8.961 16.438 4.008 1 96.19 27 ALA B CA 1
ATOM 1387 C C . ALA B 1 27 ? -9.953 17.516 3.543 1 96.19 27 ALA B C 1
ATOM 1389 O O . ALA B 1 27 ? -10.734 17.281 2.619 1 96.19 27 ALA B O 1
ATOM 1390 N N . SER B 1 28 ? -9.883 18.672 4.113 1 95 28 SER B N 1
ATOM 1391 C CA . SER B 1 28 ? -10.82 19.75 3.844 1 95 28 SER B CA 1
ATOM 1392 C C . SER B 1 28 ? -10.445 20.516 2.576 1 95 28 SER B C 1
ATOM 1394 O O . SER B 1 28 ? -11.25 21.266 2.029 1 95 28 SER B O 1
ATOM 1396 N N . ASP B 1 29 ? -9.219 20.328 2.141 1 89.62 29 ASP B N 1
ATOM 1397 C CA . ASP B 1 29 ? -8.766 20.969 0.902 1 89.62 29 ASP B CA 1
ATOM 1398 C C . ASP B 1 29 ? -9.359 20.266 -0.317 1 89.62 29 ASP B C 1
ATOM 1400 O O . ASP B 1 29 ? -9.812 19.125 -0.223 1 89.62 29 ASP B O 1
ATOM 1404 N N . ALA B 1 30 ? -9.289 20.906 -1.408 1 79.75 30 ALA B N 1
ATOM 1405 C CA . ALA B 1 30 ? -9.859 20.406 -2.654 1 79.75 30 ALA B CA 1
ATOM 1406 C C . ALA B 1 30 ? -9.25 19.062 -3.029 1 79.75 30 ALA B C 1
ATOM 1408 O O . ALA B 1 30 ? -9.961 18.141 -3.438 1 79.75 30 ALA B O 1
ATOM 1409 N N . MET B 1 31 ? -7.984 18.875 -2.777 1 78.75 31 MET B N 1
ATOM 1410 C CA . MET B 1 31 ? -7.289 17.656 -3.168 1 78.75 31 MET B CA 1
ATOM 1411 C C . MET B 1 31 ? -7.531 16.547 -2.152 1 78.75 31 MET B C 1
ATOM 1413 O O . MET B 1 31 ? -7.328 15.367 -2.453 1 78.75 31 MET B O 1
ATOM 1417 N N . GLY B 1 32 ? -7.918 16.953 -0.96 1 83.81 32 GLY B N 1
ATOM 1418 C CA . GLY B 1 32 ? -8.094 15.977 0.105 1 83.81 32 GLY B CA 1
ATOM 1419 C C . GLY B 1 32 ? -9.508 15.445 0.195 1 83.81 32 GLY B C 1
ATOM 1420 O O . GLY B 1 32 ? -9.828 14.648 1.083 1 83.81 32 GLY B O 1
ATOM 1421 N N . GLY B 1 33 ? -10.359 15.891 -0.589 1 85.12 33 GLY B N 1
ATOM 1422 C CA . GLY B 1 33 ? -11.734 15.414 -0.606 1 85.12 33 GLY B CA 1
ATOM 1423 C C . GLY B 1 33 ? -12.75 16.516 -0.35 1 85.12 33 GLY B C 1
ATOM 1424 O O . GLY B 1 33 ? -13.945 16.328 -0.596 1 85.12 33 GLY B O 1
ATOM 1425 N N . GLY B 1 34 ? -12.234 17.594 0.238 1 89.31 34 GLY B N 1
ATOM 1426 C CA . GLY B 1 34 ? -13.094 18.75 0.404 1 89.31 34 GLY B CA 1
ATOM 1427 C C . GLY B 1 34 ? -14.086 18.609 1.545 1 89.31 34 GLY B C 1
ATOM 1428 O O . GLY B 1 34 ? -15.117 19.281 1.567 1 89.31 34 GLY B O 1
ATOM 1429 N N . LYS B 1 35 ? -13.852 17.625 2.375 1 94.5 35 LYS B N 1
ATOM 1430 C CA . LYS B 1 35 ? -14.727 17.375 3.52 1 94.5 35 LYS B CA 1
ATOM 1431 C C . LYS B 1 35 ? -13.914 17.078 4.773 1 94.5 35 LYS B C 1
ATOM 1433 O O . LYS B 1 35 ? -12.898 16.391 4.711 1 94.5 35 LYS B O 1
ATOM 1438 N N . GLN B 1 36 ? -14.461 17.594 5.855 1 96.69 36 GLN B N 1
ATOM 1439 C CA . GLN B 1 36 ? -13.828 17.328 7.141 1 96.69 36 GLN B CA 1
ATOM 1440 C C . GLN B 1 36 ? -13.891 15.844 7.484 1 96.69 36 GLN B C 1
ATOM 1442 O O . GLN B 1 36 ? -14.805 15.133 7.047 1 96.69 36 GLN B O 1
ATOM 1447 N N . LEU B 1 37 ? -12.953 15.438 8.25 1 98 37 LEU B N 1
ATOM 1448 C CA . LEU B 1 37 ? -12.961 14.07 8.758 1 98 37 LEU B CA 1
ATOM 1449 C C . LEU B 1 37 ? -14.086 13.883 9.773 1 98 37 LEU B C 1
ATOM 1451 O O . LEU B 1 37 ? -14.508 14.836 10.422 1 98 37 LEU B O 1
ATOM 1455 N N . SER B 1 38 ? -14.57 12.711 9.93 1 98.06 38 SER B N 1
ATOM 1456 C CA . SER B 1 38 ? -15.695 12.414 10.82 1 98.06 38 SER B CA 1
ATOM 1457 C C . SER B 1 38 ? -15.289 12.523 12.281 1 98.06 38 SER B C 1
ATOM 1459 O O . SER B 1 38 ? -14.094 12.516 12.602 1 98.06 38 SER B O 1
ATOM 1461 N N . ASP B 1 39 ? -16.281 12.562 13.109 1 98.19 39 ASP B N 1
ATOM 1462 C CA . ASP B 1 39 ? -16.031 12.531 14.555 1 98.19 39 ASP B CA 1
ATOM 1463 C C . ASP B 1 39 ? -15.375 11.219 14.969 1 98.19 39 ASP B C 1
ATOM 1465 O O . ASP B 1 39 ? -14.547 11.203 15.883 1 98.19 39 ASP B O 1
ATOM 1469 N N . TYR B 1 40 ? -15.766 10.195 14.336 1 98.56 40 TYR B N 1
ATOM 1470 C CA . TYR B 1 40 ? -15.164 8.898 14.625 1 98.56 40 TYR B CA 1
ATOM 1471 C C . TYR B 1 40 ? -13.656 8.945 14.398 1 98.56 40 TYR B C 1
ATOM 1473 O O . TYR B 1 40 ? -12.883 8.484 15.242 1 98.56 40 TYR B O 1
ATOM 1481 N N . VAL B 1 41 ? -13.25 9.523 13.289 1 98.62 41 VAL B N 1
ATOM 1482 C CA . VAL B 1 41 ? -11.828 9.633 12.992 1 98.62 41 VAL B CA 1
ATOM 1483 C C . VAL B 1 41 ? -11.148 10.516 14.031 1 98.62 41 VAL B C 1
ATOM 1485 O O . VAL B 1 41 ? -10.086 10.164 14.555 1 98.62 41 VAL B O 1
ATOM 1488 N N . ARG B 1 42 ? -11.781 11.625 14.344 1 98.31 42 ARG B N 1
ATOM 1489 C CA . ARG B 1 42 ? -11.242 12.531 15.344 1 98.31 42 ARG B CA 1
ATOM 1490 C C . ARG B 1 42 ? -10.961 11.797 16.656 1 98.31 42 ARG B C 1
ATOM 1492 O O . ARG B 1 42 ? -9.906 11.984 17.266 1 98.31 42 ARG B O 1
ATOM 1499 N N . GLU B 1 43 ? -11.812 10.875 16.984 1 98.38 43 GLU B N 1
ATOM 1500 C CA . GLU B 1 43 ? -11.781 10.258 18.312 1 98.38 43 GLU B CA 1
ATOM 1501 C C . GLU B 1 43 ? -10.891 9.016 18.312 1 98.38 43 GLU B C 1
ATOM 1503 O O . GLU B 1 43 ? -10.414 8.594 19.375 1 98.38 43 GLU B O 1
ATOM 1508 N N . ASN B 1 44 ? -10.562 8.453 17.141 1 98.75 44 ASN B N 1
ATOM 1509 C CA . ASN B 1 44 ? -10 7.105 17.188 1 98.75 44 ASN B CA 1
ATOM 1510 C C . ASN B 1 44 ? -8.703 7.012 16.391 1 98.75 44 ASN B C 1
ATOM 1512 O O . ASN B 1 44 ? -7.941 6.055 16.547 1 98.75 44 ASN B O 1
ATOM 1516 N N . LEU B 1 45 ? -8.352 7.984 15.586 1 98.81 45 LEU B N 1
ATOM 1517 C CA . LEU B 1 45 ? -7.277 7.84 14.609 1 98.81 45 LEU B CA 1
ATOM 1518 C C . LEU B 1 45 ? -5.949 7.547 15.305 1 98.81 45 LEU B C 1
ATOM 1520 O O . LEU B 1 45 ? -5.277 6.57 14.977 1 98.81 45 LEU B O 1
ATOM 1524 N N . ALA B 1 46 ? -5.578 8.383 16.219 1 98.81 46 ALA B N 1
ATOM 1525 C CA . ALA B 1 46 ? -4.297 8.234 16.906 1 98.81 46 ALA B CA 1
ATOM 1526 C C . ALA B 1 46 ? -4.207 6.879 17.609 1 98.81 46 ALA B C 1
ATOM 1528 O O . ALA B 1 46 ? -3.186 6.191 17.516 1 98.81 46 ALA B O 1
ATOM 1529 N N . ALA B 1 47 ? -5.242 6.461 18.266 1 98.69 47 ALA B N 1
ATOM 1530 C CA . ALA B 1 47 ? -5.262 5.195 19 1 98.69 47 ALA B CA 1
ATOM 1531 C C . ALA B 1 47 ? -5.148 4.008 18.047 1 98.69 47 ALA B C 1
ATOM 1533 O O . ALA B 1 47 ? -4.441 3.041 18.344 1 98.69 47 ALA B O 1
ATOM 1534 N N . GLU B 1 48 ? -5.863 4.074 16.953 1 98.69 48 GLU B N 1
ATOM 1535 C CA . GLU B 1 48 ? -5.836 2.979 15.992 1 98.69 48 GLU B CA 1
ATOM 1536 C C . GLU B 1 48 ? -4.461 2.855 15.344 1 98.69 48 GLU B C 1
ATOM 1538 O O . GLU B 1 48 ? -3.959 1.747 15.141 1 98.69 48 GLU B O 1
ATOM 1543 N N . LEU B 1 49 ? -3.877 4.012 15 1 98.75 49 LEU B N 1
ATOM 1544 C CA . LEU B 1 49 ? -2.539 3.99 14.422 1 98.75 49 LEU B CA 1
ATOM 1545 C C . LEU B 1 49 ? -1.517 3.475 15.43 1 98.75 49 LEU B C 1
ATOM 1547 O O . LEU B 1 49 ? -0.592 2.746 15.062 1 98.75 49 LEU B O 1
ATOM 1551 N N . LYS B 1 50 ? -1.693 3.842 16.656 1 98.44 50 LYS B N 1
ATOM 1552 C CA . LYS B 1 50 ? -0.78 3.426 17.719 1 98.44 50 LYS B CA 1
ATOM 1553 C C . LYS B 1 50 ? -0.745 1.905 17.844 1 98.44 50 LYS B C 1
ATOM 1555 O O . LYS B 1 50 ? 0.293 1.328 18.172 1 98.44 50 LYS B O 1
ATOM 1560 N N . LYS B 1 51 ? -1.788 1.225 17.547 1 97.81 51 LYS B N 1
ATOM 1561 C CA . LYS B 1 51 ? -1.9 -0.227 17.641 1 97.81 51 LYS B CA 1
ATOM 1562 C C . LYS B 1 51 ? -1.133 -0.918 16.531 1 97.81 51 LYS B C 1
ATOM 1564 O O . LYS B 1 51 ? -0.961 -2.139 16.547 1 97.81 51 LYS B O 1
ATOM 1569 N N . ARG B 1 52 ? -0.637 -0.185 15.594 1 98.06 52 ARG B N 1
ATOM 1570 C CA . ARG B 1 52 ? -0.037 -0.75 14.383 1 98.06 52 ARG B CA 1
ATOM 1571 C C . ARG B 1 52 ? 1.457 -0.447 14.32 1 98.06 52 ARG B C 1
ATOM 1573 O O . ARG B 1 52 ? 1.861 0.611 13.836 1 98.06 52 ARG B O 1
ATOM 1580 N N . PRO B 1 53 ? 2.26 -1.441 14.68 1 96.94 53 PRO B N 1
ATOM 1581 C CA . PRO B 1 53 ? 3.705 -1.202 14.695 1 96.94 53 PRO B CA 1
ATOM 1582 C C . PRO B 1 53 ? 4.27 -0.894 13.312 1 96.94 53 PRO B C 1
ATOM 1584 O O . PRO B 1 53 ? 5.395 -0.396 13.195 1 96.94 53 PRO B O 1
ATOM 1587 N N . THR B 1 54 ? 3.51 -1.135 12.289 1 98.12 54 THR B N 1
ATOM 1588 C CA . THR B 1 54 ? 3.955 -0.92 10.914 1 98.12 54 THR B CA 1
ATOM 1589 C C . THR B 1 54 ? 3.641 0.501 10.461 1 98.12 54 THR B C 1
ATOM 1591 O O . THR B 1 54 ? 3.971 0.887 9.336 1 98.12 54 THR B O 1
ATOM 1594 N N . ALA B 1 55 ? 2.926 1.258 11.305 1 98.69 55 ALA B N 1
ATOM 1595 C CA . ALA B 1 55 ? 2.621 2.652 10.992 1 98.69 55 ALA B CA 1
ATOM 1596 C C . ALA B 1 55 ? 3.656 3.588 11.609 1 98.69 55 ALA B C 1
ATOM 1598 O O . ALA B 1 55 ? 4.043 3.418 12.766 1 98.69 55 ALA B O 1
ATOM 1599 N N . HIS B 1 56 ? 4.133 4.496 10.828 1 98.88 56 HIS B N 1
ATOM 1600 C CA . HIS B 1 56 ? 5.09 5.512 11.25 1 98.88 56 HIS B CA 1
ATOM 1601 C C . HIS B 1 56 ? 4.59 6.914 10.922 1 98.88 56 HIS B C 1
ATOM 1603 O O . HIS B 1 56 ? 4.344 7.227 9.75 1 98.88 56 HIS B O 1
ATOM 1609 N N . VAL B 1 57 ? 4.473 7.711 11.922 1 98.94 57 VAL B N 1
ATOM 1610 C CA . VAL B 1 57 ? 3.961 9.062 11.734 1 98.94 57 VAL B CA 1
ATOM 1611 C C . VAL B 1 57 ? 5.047 10.078 12.078 1 98.94 57 VAL B C 1
ATOM 1613 O O . VAL B 1 57 ? 5.691 9.984 13.125 1 98.94 57 VAL B O 1
ATOM 1616 N N . PHE B 1 58 ? 5.246 10.992 11.18 1 98.94 58 PHE B N 1
ATOM 1617 C CA . PHE B 1 58 ? 6.141 12.125 11.383 1 98.94 58 PHE B CA 1
ATOM 1618 C C . PHE B 1 58 ? 5.355 13.43 11.445 1 98.94 58 PHE B C 1
ATOM 1620 O O . PHE B 1 58 ? 4.449 13.656 10.641 1 98.94 58 PHE B O 1
ATOM 1627 N N . LEU B 1 59 ? 5.707 14.25 12.414 1 98.94 59 LEU B N 1
ATOM 1628 C CA . LEU B 1 59 ? 5.062 15.547 12.594 1 98.94 59 LEU B CA 1
ATOM 1629 C C . LEU B 1 59 ? 6.082 16.672 12.5 1 98.94 59 LEU B C 1
ATOM 1631 O O . LEU B 1 59 ? 7.203 16.547 13 1 98.94 59 LEU B O 1
ATOM 1635 N N . ALA B 1 60 ? 5.68 17.703 11.828 1 98.81 60 ALA B N 1
ATOM 1636 C CA . ALA B 1 60 ? 6.438 18.953 11.836 1 98.81 60 ALA B CA 1
ATOM 1637 C C . ALA B 1 60 ? 5.789 19.984 12.75 1 98.81 60 ALA B C 1
ATOM 1639 O O . ALA B 1 60 ? 4.566 20.156 12.742 1 98.81 60 ALA B O 1
ATOM 1640 N N . PHE B 1 61 ? 6.617 20.688 13.539 1 98.5 61 PHE B N 1
ATOM 1641 C CA . PHE B 1 61 ? 6.137 21.719 14.453 1 98.5 61 PHE B CA 1
ATOM 1642 C C . PHE B 1 61 ? 6.914 23.016 14.258 1 98.5 61 PHE B C 1
ATOM 1644 O O . PHE B 1 61 ? 8.133 22.984 14.062 1 98.5 61 PHE B O 1
ATOM 1651 N N . ASP B 1 62 ? 6.238 24.078 14.266 1 97.94 62 ASP B N 1
ATOM 1652 C CA . ASP B 1 62 ? 6.793 25.391 14.547 1 97.94 62 ASP B CA 1
ATOM 1653 C C . ASP B 1 62 ? 6.5 25.812 15.984 1 97.94 62 ASP B C 1
ATOM 1655 O O . ASP B 1 62 ? 5.434 26.359 16.266 1 97.94 62 ASP B O 1
ATOM 1659 N N . GLY B 1 63 ? 7.449 25.594 16.906 1 95.62 63 GLY B N 1
ATOM 1660 C CA . GLY B 1 63 ? 7.09 25.609 18.312 1 95.62 63 GLY B CA 1
ATOM 1661 C C . GLY B 1 63 ? 6.07 24.547 18.672 1 95.62 63 GLY B C 1
ATOM 1662 O O . GLY B 1 63 ? 6.301 23.359 18.453 1 95.62 63 GLY B O 1
ATOM 1663 N N . ASP B 1 64 ? 4.914 24.953 19.125 1 95.56 64 ASP B N 1
ATOM 1664 C CA . ASP B 1 64 ? 3.865 24.016 19.5 1 95.56 64 ASP B CA 1
ATOM 1665 C C . ASP B 1 64 ? 2.799 23.922 18.406 1 95.56 64 ASP B C 1
ATOM 1667 O O . ASP B 1 64 ? 1.843 23.156 18.531 1 95.56 64 ASP B O 1
ATOM 1671 N N . THR B 1 65 ? 3.008 24.641 17.328 1 97.62 65 THR B N 1
ATOM 1672 C CA . THR B 1 65 ? 2.012 24.703 16.266 1 97.62 65 THR B CA 1
ATOM 1673 C C . THR B 1 65 ? 2.252 23.609 15.219 1 97.62 65 THR B C 1
ATOM 1675 O O . THR B 1 65 ? 3.334 23.531 14.641 1 97.62 65 THR B O 1
ATOM 1678 N N . PRO B 1 66 ? 1.273 22.781 15.031 1 98.44 66 PRO B N 1
ATOM 1679 C CA . PRO B 1 66 ? 1.442 21.797 13.953 1 98.44 66 PRO B CA 1
ATOM 1680 C C . PRO B 1 66 ? 1.638 22.438 12.586 1 98.44 66 PRO B C 1
ATOM 1682 O O . PRO B 1 66 ? 0.888 23.344 12.211 1 98.44 66 PRO B O 1
ATOM 1685 N N . ALA B 1 67 ? 2.65 21.969 11.812 1 98.75 67 ALA B N 1
ATOM 1686 C CA . ALA B 1 67 ? 2.99 22.562 10.531 1 98.75 67 ALA B CA 1
ATOM 1687 C C . ALA B 1 67 ? 2.838 21.547 9.398 1 98.75 67 ALA B C 1
ATOM 1689 O O . ALA B 1 67 ? 2.697 21.922 8.227 1 98.75 67 ALA B O 1
ATOM 1690 N N . GLY B 1 68 ? 2.91 20.266 9.703 1 98.81 68 GLY B N 1
ATOM 1691 C CA . GLY B 1 68 ? 2.826 19.25 8.672 1 98.81 68 GLY B CA 1
ATOM 1692 C C . GLY B 1 68 ? 2.898 17.828 9.219 1 98.81 68 GLY B C 1
ATOM 1693 O O . GLY B 1 68 ? 3.129 17.641 10.414 1 98.81 68 GLY B O 1
ATOM 1694 N N . LEU B 1 69 ? 2.605 16.844 8.375 1 98.75 69 LEU B N 1
ATOM 1695 C CA . LEU B 1 69 ? 2.682 15.453 8.781 1 98.75 69 LEU B CA 1
ATOM 1696 C C . LEU B 1 69 ? 3.01 14.562 7.586 1 98.75 69 LEU B C 1
ATOM 1698 O O . LEU B 1 69 ? 2.744 14.93 6.438 1 98.75 69 LEU B O 1
ATOM 1702 N N . ALA B 1 70 ? 3.672 13.508 7.828 1 98.94 70 ALA B N 1
ATOM 1703 C CA . ALA B 1 70 ? 3.781 12.352 6.941 1 98.94 70 ALA B CA 1
ATOM 1704 C C . ALA B 1 70 ? 3.414 11.062 7.672 1 98.94 70 ALA B C 1
ATOM 1706 O O . ALA B 1 70 ? 3.994 10.742 8.711 1 98.94 70 ALA B O 1
ATOM 1707 N N . THR B 1 71 ? 2.42 10.406 7.227 1 98.94 71 THR B N 1
ATOM 1708 C CA . THR B 1 71 ? 2.07 9.078 7.719 1 98.94 71 THR B CA 1
ATOM 1709 C C . THR B 1 71 ? 2.531 8 6.742 1 98.94 71 THR B C 1
ATOM 1711 O O . THR B 1 71 ? 2.238 8.07 5.547 1 98.94 71 THR B O 1
ATOM 1714 N N . CYS B 1 72 ? 3.242 7.055 7.238 1 98.94 72 CYS B N 1
ATOM 1715 C CA . CYS B 1 72 ? 3.787 5.988 6.41 1 98.94 72 CYS B CA 1
ATOM 1716 C C . CYS B 1 72 ? 3.367 4.621 6.938 1 98.94 72 CYS B C 1
ATOM 1718 O O . CYS B 1 72 ? 3.221 4.434 8.148 1 98.94 72 CYS B O 1
ATOM 1720 N N . ILE B 1 73 ? 3.168 3.738 6.059 1 98.88 73 ILE B N 1
ATOM 1721 C CA . ILE B 1 73 ? 2.773 2.375 6.402 1 98.88 73 ILE B CA 1
ATOM 1722 C C . ILE B 1 73 ? 3.721 1.381 5.734 1 98.88 73 ILE B C 1
ATOM 1724 O O . ILE B 1 73 ? 3.977 1.47 4.531 1 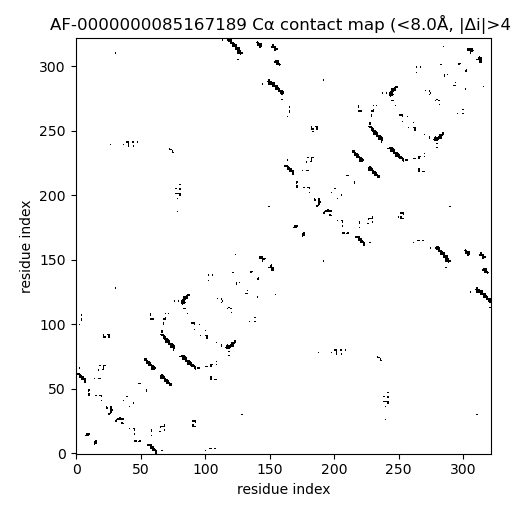98.88 73 ILE B O 1
ATOM 1728 N N . GLU B 1 74 ? 4.227 0.442 6.508 1 98.81 74 GLU B N 1
ATOM 1729 C CA . GLU B 1 74 ? 5.137 -0.563 5.965 1 98.81 74 GLU B CA 1
ATOM 1730 C C . GLU B 1 74 ? 4.414 -1.498 5 1 98.81 74 GLU B C 1
ATOM 1732 O O . GLU B 1 74 ? 3.262 -1.872 5.234 1 98.81 74 GLU B O 1
ATOM 1737 N N . GLY B 1 75 ? 5.074 -1.82 3.963 1 98.62 75 GLY B N 1
ATOM 1738 C CA . GLY B 1 75 ? 4.742 -2.898 3.045 1 98.62 75 GLY B CA 1
ATOM 1739 C C . GLY B 1 75 ? 5.875 -3.889 2.85 1 98.62 75 GLY B C 1
ATOM 1740 O O . GLY B 1 75 ? 6.754 -4.012 3.707 1 98.62 75 GLY B O 1
ATOM 1741 N N . PHE B 1 76 ? 5.758 -4.617 1.798 1 98.81 76 PHE B N 1
ATOM 1742 C CA . PHE B 1 76 ? 6.762 -5.629 1.489 1 98.81 76 PHE B CA 1
ATOM 1743 C C . PHE B 1 76 ? 6.859 -5.852 -0.015 1 98.81 76 PHE B C 1
ATOM 1745 O O . PHE B 1 76 ? 5.84 -5.922 -0.705 1 98.81 76 PHE B O 1
ATOM 1752 N N . SER B 1 77 ? 8.031 -5.836 -0.518 1 98.44 77 SER B N 1
ATOM 1753 C CA . SER B 1 77 ? 8.266 -6.211 -1.909 1 98.44 77 SER B CA 1
ATOM 1754 C C . SER B 1 77 ? 8.555 -7.703 -2.039 1 98.44 77 SER B C 1
ATOM 1756 O O . SER B 1 77 ? 9.625 -8.172 -1.649 1 98.44 77 SER B O 1
ATOM 1758 N N . THR B 1 78 ? 7.629 -8.422 -2.615 1 98.62 78 THR B N 1
ATOM 1759 C CA . THR B 1 78 ? 7.816 -9.859 -2.799 1 98.62 78 THR B CA 1
ATOM 1760 C C . THR B 1 78 ? 8.938 -10.141 -3.791 1 98.62 78 THR B C 1
ATOM 1762 O O . THR B 1 78 ? 9.711 -11.086 -3.617 1 98.62 78 THR B O 1
ATOM 1765 N N . PHE B 1 79 ? 9.117 -9.273 -4.801 1 97.5 79 PHE B N 1
ATOM 1766 C CA . PHE B 1 79 ? 10.141 -9.469 -5.824 1 97.5 79 PHE B CA 1
ATOM 1767 C C . PHE B 1 79 ? 11.531 -9.18 -5.273 1 97.5 79 PHE B C 1
ATOM 1769 O O . PHE B 1 79 ? 12.508 -9.82 -5.664 1 97.5 79 PHE B O 1
ATOM 1776 N N . ALA B 1 80 ? 11.602 -8.234 -4.328 1 98 80 ALA B N 1
ATOM 1777 C CA . ALA B 1 80 ? 12.891 -7.879 -3.744 1 98 80 ALA B CA 1
ATOM 1778 C C . ALA B 1 80 ? 13.133 -8.641 -2.443 1 98 80 ALA B C 1
ATOM 1780 O O . ALA B 1 80 ? 14.266 -8.703 -1.955 1 98 80 ALA B O 1
ATOM 1781 N N . CYS B 1 81 ? 12.023 -9.18 -1.894 1 98.62 81 CYS B N 1
ATOM 1782 C CA . CYS B 1 81 ? 12.07 -9.852 -0.6 1 98.62 81 CYS B CA 1
ATOM 1783 C C . CYS B 1 81 ? 12.609 -8.922 0.48 1 98.62 81 CYS B C 1
ATOM 1785 O O . CYS B 1 81 ? 13.477 -9.312 1.264 1 98.62 81 CYS B O 1
ATOM 1787 N N . HIS B 1 82 ? 12.195 -7.68 0.499 1 98.62 82 HIS B N 1
ATOM 1788 C CA . HIS B 1 82 ? 12.562 -6.629 1.443 1 98.62 82 HIS B CA 1
ATOM 1789 C C . HIS B 1 82 ? 11.352 -5.777 1.817 1 98.62 82 HIS B C 1
ATOM 1791 O O . HIS B 1 82 ? 10.414 -5.648 1.03 1 98.62 82 HIS B O 1
ATOM 1797 N N . PRO B 1 83 ? 11.375 -5.215 3.047 1 98.62 83 PRO B N 1
ATOM 1798 C CA . PRO B 1 83 ? 10.312 -4.262 3.361 1 98.62 83 PRO B CA 1
ATOM 1799 C C . PRO B 1 83 ? 10.367 -3.008 2.49 1 98.62 83 PRO B C 1
ATOM 1801 O O . PRO B 1 83 ? 11.383 -2.74 1.852 1 98.62 83 PRO B O 1
ATOM 1804 N N . LEU B 1 84 ? 9.281 -2.359 2.346 1 98.81 84 LEU B N 1
ATOM 1805 C CA . LEU B 1 84 ? 9.156 -1.023 1.774 1 98.81 84 LEU B CA 1
ATOM 1806 C C . LEU B 1 84 ? 8.312 -0.124 2.67 1 98.81 84 LEU B C 1
ATOM 1808 O O . LEU B 1 84 ? 7.664 -0.603 3.604 1 98.81 84 LEU B O 1
ATOM 1812 N N . LEU B 1 85 ? 8.445 1.124 2.523 1 98.88 85 LEU B N 1
ATOM 1813 C CA . LEU B 1 85 ? 7.648 2.09 3.279 1 98.88 85 LEU B CA 1
ATOM 1814 C C . LEU B 1 85 ? 6.809 2.953 2.344 1 98.88 85 LEU B C 1
ATOM 1816 O O . LEU B 1 85 ? 7.336 3.564 1.412 1 98.88 85 LEU B O 1
ATOM 1820 N N . ASN B 1 86 ? 5.5 2.949 2.529 1 98.94 86 ASN B N 1
ATOM 1821 C CA . ASN B 1 86 ? 4.562 3.719 1.722 1 98.94 86 ASN B CA 1
ATOM 1822 C C . ASN B 1 86 ? 4.238 5.066 2.367 1 98.94 86 ASN B C 1
ATOM 1824 O O . ASN B 1 86 ? 3.77 5.117 3.504 1 98.94 86 ASN B O 1
ATOM 1828 N N . VAL B 1 87 ? 4.598 6.137 1.678 1 98.88 87 VAL B N 1
ATOM 1829 C CA . VAL B 1 87 ? 4.121 7.449 2.1 1 98.88 87 VAL B CA 1
ATOM 1830 C C . VAL B 1 87 ? 2.619 7.555 1.859 1 98.88 87 VAL B C 1
ATOM 1832 O O . VAL B 1 87 ? 2.182 7.906 0.762 1 98.88 87 VAL B O 1
ATOM 1835 N N . HIS B 1 88 ? 1.874 7.348 2.887 1 98.69 88 HIS B N 1
ATOM 1836 C CA . HIS B 1 88 ? 0.425 7.203 2.822 1 98.69 88 HIS B CA 1
ATOM 1837 C C . HIS B 1 88 ? -0.265 8.562 2.83 1 98.69 88 HIS B C 1
ATOM 1839 O O . HIS B 1 88 ? -1.234 8.781 2.098 1 98.69 88 HIS B O 1
ATOM 1845 N N . ASP B 1 89 ? 0.167 9.477 3.693 1 98.25 89 ASP B N 1
ATOM 1846 C CA . ASP B 1 89 ? -0.257 10.875 3.77 1 98.25 89 ASP B CA 1
ATOM 1847 C C . ASP B 1 89 ? 0.947 11.812 3.812 1 98.25 89 ASP B C 1
ATOM 1849 O O . ASP B 1 89 ? 1.928 11.539 4.508 1 98.25 89 ASP B O 1
ATOM 1853 N N . LEU B 1 90 ? 0.875 12.852 3.096 1 98.5 90 LEU B N 1
ATOM 1854 C CA . LEU B 1 90 ? 1.783 13.984 3.191 1 98.5 90 LEU B CA 1
ATOM 1855 C C . LEU B 1 90 ? 1.016 15.305 3.137 1 98.5 90 LEU B C 1
ATOM 1857 O O . LEU B 1 90 ? 0.369 15.609 2.133 1 98.5 90 LEU B O 1
ATOM 1861 N N . ALA B 1 91 ? 1.05 16.016 4.207 1 98.12 91 ALA B N 1
ATOM 1862 C CA . ALA B 1 91 ? 0.277 17.25 4.301 1 98.12 91 ALA B CA 1
ATOM 1863 C C . ALA B 1 91 ? 1.082 18.344 4.988 1 98.12 91 ALA B C 1
ATOM 1865 O O . ALA B 1 91 ? 1.79 18.078 5.965 1 98.12 91 ALA B O 1
ATOM 1866 N N . VAL B 1 92 ? 1.014 19.469 4.457 1 98 92 VAL B N 1
ATOM 1867 C CA . VAL B 1 92 ? 1.606 20.672 5.027 1 98 92 VAL B CA 1
ATOM 1868 C C . VAL B 1 92 ? 0.524 21.734 5.246 1 98 92 VAL B C 1
ATOM 1870 O O . VAL B 1 92 ? -0.296 21.969 4.359 1 98 92 VAL B O 1
ATOM 1873 N N . MET B 1 93 ? 0.48 22.312 6.445 1 97.88 93 MET B N 1
ATOM 1874 C CA . MET B 1 93 ? -0.477 23.391 6.73 1 97.88 93 MET B CA 1
ATOM 1875 C C . MET B 1 93 ? -0.308 24.547 5.754 1 97.88 93 MET B C 1
ATOM 1877 O O . MET B 1 93 ? 0.816 24.891 5.395 1 97.88 93 MET B O 1
ATOM 1881 N N . PRO B 1 94 ? -1.37 25.172 5.395 1 95.94 94 PRO B N 1
ATOM 1882 C CA . PRO B 1 94 ? -1.33 26.203 4.367 1 95.94 94 PRO B CA 1
ATOM 1883 C C . PRO B 1 94 ? -0.286 27.281 4.656 1 95.94 94 PRO B C 1
ATOM 1885 O O . PRO B 1 94 ? 0.45 27.703 3.756 1 95.94 94 PRO B O 1
ATOM 1888 N N . ALA B 1 95 ? -0.145 27.672 5.859 1 96 95 ALA B N 1
ATOM 1889 C CA . ALA B 1 95 ? 0.744 28.766 6.246 1 96 95 ALA B CA 1
ATOM 1890 C C . ALA B 1 95 ? 2.207 28.391 6.027 1 96 95 ALA B C 1
ATOM 1892 O O . ALA B 1 95 ? 3.084 29.25 6.016 1 96 95 ALA B O 1
ATOM 1893 N N . TYR B 1 96 ? 2.457 27.109 5.809 1 97.19 96 TYR B N 1
ATOM 1894 C CA . TYR B 1 96 ? 3.84 26.656 5.754 1 97.19 96 TYR B CA 1
ATOM 1895 C C . TYR B 1 96 ? 4.172 26.078 4.383 1 97.19 96 TYR B C 1
ATOM 1897 O O . TYR B 1 96 ? 5.254 25.531 4.176 1 97.19 96 TYR B O 1
ATOM 1905 N N . ARG B 1 97 ? 3.293 26.203 3.451 1 95.5 97 ARG B N 1
ATOM 1906 C CA . ARG B 1 97 ? 3.51 25.672 2.109 1 95.5 97 ARG B CA 1
ATOM 1907 C C . ARG B 1 97 ? 4.484 26.531 1.325 1 95.5 97 ARG B C 1
ATOM 1909 O O . ARG B 1 97 ? 4.602 27.734 1.581 1 95.5 97 ARG B O 1
ATOM 1916 N N . GLY B 1 98 ? 5.188 25.875 0.454 1 93.94 98 GLY B N 1
ATOM 1917 C CA . GLY B 1 98 ? 6.133 26.594 -0.384 1 93.94 98 GLY B CA 1
ATOM 1918 C C . GLY B 1 98 ? 7.426 26.938 0.333 1 93.94 98 GLY B C 1
ATOM 1919 O O . GLY B 1 98 ? 8.195 27.781 -0.134 1 93.94 98 GLY B O 1
ATOM 1920 N N . GLN B 1 99 ? 7.645 26.297 1.452 1 95.19 99 GLN B N 1
ATOM 1921 C CA . GLN B 1 99 ? 8.805 26.641 2.266 1 95.19 99 GLN B CA 1
ATOM 1922 C C . GLN B 1 99 ? 9.734 25.438 2.422 1 95.19 99 GLN B C 1
ATOM 1924 O O . GLN B 1 99 ? 10.625 25.438 3.277 1 95.19 99 GLN B O 1
ATOM 1929 N N . GLY B 1 100 ? 9.5 24.391 1.686 1 96.31 100 GLY B N 1
ATOM 1930 C CA . GLY B 1 100 ? 10.391 23.234 1.681 1 96.31 100 GLY B CA 1
ATOM 1931 C C . GLY B 1 100 ? 10.062 22.219 2.76 1 96.31 100 GLY B C 1
ATOM 1932 O O . GLY B 1 100 ? 10.797 21.25 2.953 1 96.31 100 GLY B O 1
ATOM 1933 N N . LEU B 1 101 ? 9.016 22.375 3.453 1 98 101 LEU B N 1
ATOM 1934 C CA . LEU B 1 101 ? 8.688 21.531 4.598 1 98 101 LEU B CA 1
ATOM 1935 C C . LEU B 1 101 ? 8.352 20.109 4.148 1 98 101 LEU B C 1
ATOM 1937 O O . LEU B 1 101 ? 8.719 19.141 4.82 1 98 101 LEU B O 1
ATOM 1941 N N . ALA B 1 102 ? 7.68 19.984 3.062 1 98.44 102 ALA B N 1
ATOM 1942 C CA . ALA B 1 102 ? 7.367 18.641 2.549 1 98.44 102 ALA B CA 1
ATOM 1943 C C . ALA B 1 102 ? 8.641 17.859 2.264 1 98.44 102 ALA B C 1
ATOM 1945 O O . ALA B 1 102 ? 8.711 16.656 2.562 1 98.44 102 ALA B O 1
ATOM 1946 N N . LYS B 1 103 ? 9.594 18.531 1.714 1 98.25 103 LYS B N 1
ATOM 1947 C CA . LYS B 1 103 ? 10.875 17.875 1.445 1 98.25 103 LYS B CA 1
ATOM 1948 C C . LYS B 1 103 ? 11.547 17.422 2.74 1 98.25 103 LYS B C 1
ATOM 1950 O O . LYS B 1 103 ? 12.156 16.359 2.789 1 98.25 103 LYS B O 1
ATOM 1955 N N . GLN B 1 104 ? 11.445 18.25 3.74 1 98.38 104 GLN B N 1
ATOM 1956 C CA . GLN B 1 104 ? 12 17.891 5.043 1 98.38 104 GLN B CA 1
ATOM 1957 C C . GLN B 1 104 ? 11.297 16.672 5.633 1 98.38 104 GLN B C 1
ATOM 1959 O O . GLN B 1 104 ? 11.945 15.789 6.195 1 98.38 104 GLN B O 1
ATOM 1964 N N . LEU B 1 105 ? 10.016 16.609 5.527 1 98.81 105 LEU B N 1
ATOM 1965 C CA . LEU B 1 105 ? 9.242 15.461 5.984 1 98.81 105 LEU B CA 1
ATOM 1966 C C . LEU B 1 105 ? 9.648 14.195 5.23 1 98.81 105 LEU B C 1
ATOM 1968 O O . LEU B 1 105 ? 9.898 13.156 5.844 1 98.81 105 LEU B O 1
ATOM 1972 N N . LEU B 1 106 ? 9.773 14.289 3.904 1 98.81 106 LEU B N 1
ATOM 1973 C CA . LEU B 1 106 ? 10.141 13.141 3.088 1 98.81 106 LEU B CA 1
ATOM 1974 C C . LEU B 1 106 ? 11.555 12.672 3.416 1 98.81 106 LEU B C 1
ATOM 1976 O O . LEU B 1 106 ? 11.844 11.477 3.361 1 98.81 106 LEU B O 1
ATOM 1980 N N . ALA B 1 107 ? 12.43 13.602 3.748 1 98.69 107 ALA B N 1
ATOM 1981 C CA . ALA B 1 107 ? 13.773 13.234 4.172 1 98.69 107 ALA B CA 1
ATOM 1982 C C . ALA B 1 107 ? 13.742 12.406 5.457 1 98.69 107 ALA B C 1
ATOM 1984 O O . ALA B 1 107 ? 14.469 11.422 5.59 1 98.69 107 ALA B O 1
ATOM 1985 N N . ALA B 1 108 ? 12.93 12.789 6.402 1 98.81 108 ALA B N 1
ATOM 1986 C CA . ALA B 1 108 ? 12.766 12.031 7.641 1 98.81 108 ALA B CA 1
ATOM 1987 C C . ALA B 1 108 ? 12.203 10.641 7.359 1 98.81 108 ALA B C 1
ATOM 1989 O O . ALA B 1 108 ? 12.633 9.656 7.965 1 98.81 108 ALA B O 1
ATOM 1990 N N . VAL B 1 109 ? 11.266 10.539 6.469 1 98.88 109 VAL B N 1
ATOM 1991 C CA . VAL B 1 109 ? 10.68 9.266 6.07 1 98.88 109 VAL B CA 1
ATOM 1992 C C . VAL B 1 109 ? 11.75 8.359 5.473 1 98.88 109 VAL B C 1
ATOM 1994 O O . VAL B 1 109 ? 11.828 7.176 5.805 1 98.88 109 VAL B O 1
ATOM 1997 N N . GLU B 1 110 ? 12.539 8.938 4.602 1 98.88 110 GLU B N 1
ATOM 1998 C CA . GLU B 1 110 ? 13.594 8.148 3.967 1 98.88 110 GLU B CA 1
ATOM 1999 C C . GLU B 1 110 ? 14.594 7.641 4.996 1 98.88 110 GLU B C 1
ATOM 2001 O O . GLU B 1 110 ? 15.047 6.496 4.918 1 98.88 110 GLU B O 1
ATOM 2006 N N . GLU B 1 111 ? 14.961 8.492 5.895 1 98.81 111 GLU B N 1
ATOM 2007 C CA . GLU B 1 111 ? 15.867 8.07 6.961 1 98.81 111 GLU B CA 1
ATOM 2008 C C . GLU B 1 111 ? 15.297 6.883 7.727 1 98.81 111 GLU B C 1
ATOM 2010 O O . GLU B 1 111 ? 16 5.91 7.992 1 98.81 111 GLU B O 1
ATOM 2015 N N . GLU B 1 112 ? 14.055 6.945 8.086 1 98.81 112 GLU B N 1
ATOM 2016 C CA . GLU B 1 112 ? 13.398 5.84 8.781 1 98.81 112 GLU B CA 1
ATOM 2017 C C . GLU B 1 112 ? 13.367 4.582 7.922 1 98.81 112 GLU B C 1
ATOM 2019 O O . GLU B 1 112 ? 13.617 3.48 8.414 1 98.81 112 GLU B O 1
ATOM 2024 N N . ALA B 1 113 ? 13.023 4.746 6.656 1 98.88 113 ALA B N 1
ATOM 2025 C CA . ALA B 1 113 ? 12.953 3.617 5.734 1 98.88 113 ALA B CA 1
ATOM 2026 C C . ALA B 1 113 ? 14.297 2.889 5.664 1 98.88 113 ALA B C 1
ATOM 2028 O O . ALA B 1 113 ? 14.336 1.656 5.617 1 98.88 113 ALA B O 1
ATOM 2029 N N . ARG B 1 114 ? 15.336 3.633 5.629 1 98.69 114 ARG B N 1
ATOM 2030 C CA . ARG B 1 114 ? 16.672 3.041 5.59 1 98.69 114 ARG B CA 1
ATOM 2031 C C . ARG B 1 114 ? 16.969 2.277 6.875 1 98.69 114 ARG B C 1
ATOM 2033 O O . ARG B 1 114 ? 17.531 1.185 6.836 1 98.69 114 ARG B O 1
ATOM 2040 N N . LYS B 1 115 ? 16.562 2.83 8.008 1 98.56 115 LYS B N 1
ATOM 2041 C CA . LYS B 1 115 ? 16.719 2.141 9.289 1 98.56 115 LYS B CA 1
ATOM 2042 C C . LYS B 1 115 ? 15.961 0.818 9.305 1 98.56 115 LYS B C 1
ATOM 2044 O O . LYS B 1 115 ? 16.422 -0.162 9.898 1 98.56 115 LYS B O 1
ATOM 2049 N N . LEU B 1 116 ? 14.844 0.788 8.625 1 98.12 116 LEU B N 1
ATOM 2050 C CA . LEU B 1 116 ? 13.961 -0.374 8.602 1 98.12 116 LEU B CA 1
ATOM 2051 C C . LEU B 1 116 ? 14.422 -1.389 7.562 1 98.12 116 LEU B C 1
ATOM 2053 O O . LEU B 1 116 ? 13.828 -2.461 7.43 1 98.12 116 LEU B O 1
ATOM 2057 N N . GLY B 1 117 ? 15.469 -1.036 6.762 1 98.31 117 GLY B N 1
ATOM 2058 C CA . GLY B 1 117 ? 15.961 -1.938 5.734 1 98.31 117 GLY B CA 1
ATOM 2059 C C . GLY B 1 117 ? 15.07 -1.99 4.504 1 98.31 117 GLY B C 1
ATOM 2060 O O . GLY B 1 117 ? 15.047 -2.994 3.791 1 98.31 117 GLY B O 1
ATOM 2061 N N . CYS B 1 118 ? 14.328 -0.945 4.27 1 98.75 118 CYS B N 1
ATOM 2062 C CA . CYS B 1 118 ? 13.43 -0.896 3.121 1 98.75 118 CYS B CA 1
ATOM 2063 C C . CYS B 1 118 ? 14.211 -0.814 1.817 1 98.75 118 CYS B C 1
ATOM 2065 O O . CYS B 1 118 ? 15.242 -0.139 1.748 1 98.75 118 CYS B O 1
ATOM 2067 N N . CYS B 1 119 ? 13.641 -1.418 0.792 1 98.69 119 CYS B N 1
ATOM 2068 C CA . CYS B 1 119 ? 14.289 -1.39 -0.514 1 98.69 119 CYS B CA 1
ATOM 2069 C C . CYS B 1 119 ? 13.812 -0.199 -1.335 1 98.69 119 CYS B C 1
ATOM 2071 O O . CYS B 1 119 ? 14.445 0.176 -2.322 1 98.69 119 CYS B O 1
ATOM 2073 N N . LYS B 1 120 ? 12.703 0.397 -0.949 1 98.62 120 LYS B N 1
ATOM 2074 C CA . LYS B 1 120 ? 12.141 1.528 -1.679 1 98.62 120 LYS B CA 1
ATOM 2075 C C . LYS B 1 120 ? 11.094 2.258 -0.84 1 98.62 120 LYS B C 1
ATOM 2077 O O . LYS B 1 120 ? 10.609 1.723 0.16 1 98.62 120 LYS B O 1
ATOM 2082 N N . LEU B 1 121 ? 10.805 3.469 -1.228 1 98.88 121 LEU B N 1
ATOM 2083 C CA . LEU B 1 121 ? 9.602 4.199 -0.851 1 98.88 121 LEU B CA 1
ATOM 2084 C C . LEU B 1 121 ? 8.547 4.109 -1.948 1 98.88 121 LEU B C 1
ATOM 2086 O O . LEU B 1 121 ? 8.875 4.023 -3.131 1 98.88 121 LEU B O 1
ATOM 2090 N N . THR B 1 122 ? 7.289 4.125 -1.556 1 98.81 122 THR B N 1
ATOM 2091 C CA . THR B 1 122 ? 6.199 4.18 -2.525 1 98.81 122 THR B CA 1
ATOM 2092 C C . THR B 1 122 ? 5.164 5.223 -2.119 1 98.81 122 THR B C 1
ATOM 2094 O O . THR B 1 122 ? 5.164 5.691 -0.978 1 98.81 122 THR B O 1
ATOM 2097 N N . LEU B 1 123 ? 4.387 5.617 -3.02 1 98.38 123 LEU B N 1
ATOM 2098 C CA . LEU B 1 123 ? 3.242 6.477 -2.736 1 98.38 123 LEU B CA 1
ATOM 2099 C C . LEU B 1 123 ? 2.236 6.438 -3.881 1 98.38 123 LEU B C 1
ATOM 2101 O O . LEU B 1 123 ? 2.52 5.879 -4.945 1 98.38 123 LEU B O 1
ATOM 2105 N N . GLU B 1 124 ? 1.05 6.957 -3.607 1 96.62 124 GLU B N 1
ATOM 2106 C CA . GLU B 1 124 ? 0.013 7.223 -4.602 1 96.62 124 GLU B CA 1
ATOM 2107 C C . GLU B 1 124 ? -0.264 8.719 -4.723 1 96.62 124 GLU B C 1
ATOM 2109 O O . GLU B 1 124 ? -0.306 9.43 -3.719 1 96.62 124 GLU B O 1
ATOM 2114 N N . VAL B 1 125 ? -0.44 9.148 -5.945 1 94.94 125 VAL B N 1
ATOM 2115 C CA . VAL B 1 125 ? -0.682 10.57 -6.172 1 94.94 125 VAL B CA 1
ATOM 2116 C C . VAL B 1 125 ? -1.646 10.75 -7.344 1 94.94 125 VAL B C 1
ATOM 2118 O O . VAL B 1 125 ? -1.561 10.031 -8.344 1 94.94 125 VAL B O 1
ATOM 2121 N N . LEU B 1 126 ? -2.549 11.711 -7.23 1 92.44 126 LEU B N 1
ATOM 2122 C CA . LEU B 1 126 ? -3.479 12.008 -8.312 1 92.44 126 LEU B CA 1
ATOM 2123 C C . LEU B 1 126 ? -2.756 12.656 -9.492 1 92.44 126 LEU B C 1
ATOM 2125 O O . LEU B 1 126 ? -1.935 13.555 -9.297 1 92.44 126 LEU B O 1
ATOM 2129 N N . GLU B 1 127 ? -3.102 12.234 -10.656 1 90 127 GLU B N 1
ATOM 2130 C CA . GLU B 1 127 ? -2.479 12.703 -11.891 1 90 127 GLU B CA 1
ATOM 2131 C C . GLU B 1 127 ? -2.58 14.219 -12.016 1 90 127 GLU B C 1
ATOM 2133 O O . GLU B 1 127 ? -1.66 14.867 -12.516 1 90 127 GLU B O 1
ATOM 2138 N N . GLY B 1 128 ? -3.639 14.836 -11.57 1 89.56 128 GLY B N 1
ATOM 2139 C CA . GLY B 1 128 ? -3.861 16.266 -11.688 1 89.56 128 GLY B CA 1
ATOM 2140 C C . GLY B 1 128 ? -3.18 17.078 -10.602 1 89.56 128 GLY B C 1
ATOM 2141 O O . GLY B 1 128 ? -3.16 18.312 -10.656 1 89.56 128 GLY B O 1
ATOM 2142 N N . ASN B 1 129 ? -2.678 16.375 -9.609 1 91.25 129 ASN B N 1
ATOM 2143 C CA . ASN B 1 129 ? -1.937 17.062 -8.555 1 91.25 129 ASN B CA 1
ATOM 2144 C C . ASN B 1 129 ? -0.505 17.359 -8.992 1 91.25 129 ASN B C 1
ATOM 2146 O O . ASN B 1 129 ? 0.444 16.781 -8.469 1 91.25 129 ASN B O 1
ATOM 2150 N N . THR B 1 130 ? -0.375 18.312 -9.797 1 92.81 130 THR B N 1
ATOM 2151 C CA . THR B 1 130 ? 0.895 18.609 -10.445 1 92.81 130 THR B CA 1
ATOM 2152 C C . THR B 1 130 ? 1.913 19.125 -9.438 1 92.81 130 THR B C 1
ATOM 2154 O O . THR B 1 130 ? 3.111 18.875 -9.57 1 92.81 130 THR B O 1
ATOM 2157 N N . VAL B 1 131 ? 1.434 19.797 -8.469 1 93 131 VAL B N 1
ATOM 2158 C CA . VAL B 1 131 ? 2.316 20.328 -7.438 1 93 131 VAL B CA 1
ATOM 2159 C C . VAL B 1 131 ? 2.953 19.188 -6.656 1 93 131 VAL B C 1
ATOM 2161 O O . VAL B 1 131 ? 4.176 19.141 -6.5 1 93 131 VAL B O 1
ATOM 2164 N N . ALA B 1 132 ? 2.145 18.266 -6.207 1 94.75 132 ALA B N 1
ATOM 2165 C CA . ALA B 1 132 ? 2.654 17.109 -5.469 1 94.75 132 ALA B CA 1
ATOM 2166 C C . ALA B 1 132 ? 3.57 16.266 -6.34 1 94.75 132 ALA B C 1
ATOM 2168 O O . ALA B 1 132 ? 4.629 15.82 -5.891 1 94.75 132 ALA B O 1
ATOM 2169 N N . ARG B 1 133 ? 3.186 16.062 -7.547 1 95.25 133 ARG B N 1
ATOM 2170 C CA . ARG B 1 133 ? 3.98 15.234 -8.461 1 95.25 133 ARG B CA 1
ATOM 2171 C C . ARG B 1 133 ? 5.359 15.852 -8.688 1 95.25 133 ARG B C 1
ATOM 2173 O O . ARG B 1 133 ? 6.363 15.141 -8.727 1 95.25 133 ARG B O 1
ATOM 2180 N N . SER B 1 134 ? 5.379 17.141 -8.883 1 96.25 134 SER B N 1
ATOM 2181 C CA . SER B 1 134 ? 6.652 17.828 -9.055 1 96.25 134 SER B CA 1
ATOM 2182 C C . SER B 1 134 ? 7.535 17.672 -7.82 1 96.25 134 SER B C 1
ATOM 2184 O O . SER B 1 134 ? 8.734 17.438 -7.938 1 96.25 134 SER B O 1
ATOM 2186 N N . LEU B 1 135 ? 6.945 17.797 -6.684 1 97.31 135 LEU B N 1
ATOM 2187 C CA . LEU B 1 135 ? 7.66 17.594 -5.43 1 97.31 135 LEU B CA 1
ATOM 2188 C C . LEU B 1 135 ? 8.258 16.188 -5.367 1 97.31 135 LEU B C 1
ATOM 2190 O O . LEU B 1 135 ? 9.445 16.031 -5.059 1 97.31 135 LEU B O 1
ATOM 2194 N N . TYR B 1 136 ? 7.422 15.172 -5.629 1 98.25 136 TYR B N 1
ATOM 2195 C CA . TYR B 1 136 ? 7.859 13.781 -5.516 1 98.25 136 TYR B CA 1
ATOM 2196 C C . TYR B 1 136 ? 8.977 13.477 -6.504 1 98.25 136 TYR B C 1
ATOM 2198 O O . TYR B 1 136 ? 9.953 12.797 -6.164 1 98.25 136 TYR B O 1
ATOM 2206 N N . ARG B 1 137 ? 8.844 14.008 -7.695 1 97.31 137 ARG B N 1
ATOM 2207 C CA . ARG B 1 137 ? 9.906 13.836 -8.68 1 97.31 137 ARG B CA 1
ATOM 2208 C C . ARG B 1 137 ? 11.211 14.477 -8.203 1 97.31 137 ARG B C 1
ATOM 2210 O O . ARG B 1 137 ? 12.281 13.883 -8.328 1 97.31 137 ARG B O 1
ATOM 2217 N N . ALA B 1 138 ? 11.062 15.672 -7.699 1 97.38 138 ALA B N 1
ATOM 2218 C CA . ALA B 1 138 ? 12.227 16.375 -7.188 1 97.38 138 ALA B CA 1
ATOM 2219 C C . ALA B 1 138 ? 12.883 15.609 -6.043 1 97.38 138 ALA B C 1
ATOM 2221 O O . ALA B 1 138 ? 14.086 15.758 -5.797 1 97.38 138 ALA B O 1
ATOM 2222 N N . CYS B 1 139 ? 12.109 14.789 -5.352 1 98.06 139 CYS B N 1
ATOM 2223 C CA . CYS B 1 139 ? 12.609 14.023 -4.211 1 98.06 139 CYS B CA 1
ATOM 2224 C C . CYS B 1 139 ? 13.055 12.633 -4.637 1 98.06 139 CYS B C 1
ATOM 2226 O O . CYS B 1 139 ? 13.367 11.789 -3.793 1 98.06 139 CYS B O 1
ATOM 2228 N N . GLY B 1 140 ? 13.023 12.273 -5.926 1 97.75 140 GLY B N 1
ATOM 2229 C CA . GLY B 1 140 ? 13.609 11.047 -6.434 1 97.75 140 GLY B CA 1
ATOM 2230 C C . GLY B 1 140 ? 12.578 9.977 -6.734 1 97.75 140 GLY B C 1
ATOM 2231 O O . GLY B 1 140 ? 12.93 8.844 -7.086 1 97.75 140 GLY B O 1
ATOM 2232 N N . PHE B 1 141 ? 11.328 10.312 -6.598 1 98.06 141 PHE B N 1
ATOM 2233 C CA . PHE B 1 141 ? 10.281 9.367 -6.977 1 98.06 141 PHE B CA 1
ATOM 2234 C C . PHE B 1 141 ? 10.086 9.359 -8.492 1 98.06 141 PHE B C 1
ATOM 2236 O O . PHE B 1 141 ? 10.258 10.391 -9.148 1 98.06 141 PHE B O 1
ATOM 2243 N N . GLU B 1 142 ? 9.75 8.195 -8.953 1 95.38 142 GLU B N 1
ATOM 2244 C CA . GLU B 1 142 ? 9.422 8.031 -10.367 1 95.38 142 GLU B CA 1
ATOM 2245 C C . GLU B 1 142 ? 8.266 7.055 -10.547 1 95.38 142 GLU B C 1
ATOM 2247 O O . GLU B 1 142 ? 7.953 6.273 -9.641 1 95.38 142 GLU B O 1
ATOM 2252 N N . GLY B 1 143 ? 7.699 7.223 -11.672 1 91.25 143 GLY B N 1
ATOM 2253 C CA . GLY B 1 143 ? 6.68 6.234 -11.992 1 91.25 143 GLY B CA 1
ATOM 2254 C C . GLY B 1 143 ? 7.242 4.836 -12.172 1 91.25 143 GLY B C 1
ATOM 2255 O O . GLY B 1 143 ? 8.438 4.668 -12.414 1 91.25 143 GLY B O 1
ATOM 2256 N N . TYR B 1 144 ? 6.719 3.729 -11.766 1 80.31 144 TYR B N 1
ATOM 2257 C CA . TYR B 1 144 ? 7.188 2.357 -11.945 1 80.31 144 TYR B CA 1
ATOM 2258 C C . TYR B 1 144 ? 7.344 2.02 -13.422 1 80.31 144 TYR B C 1
ATOM 2260 O O . TYR B 1 144 ? 8.398 1.537 -13.844 1 80.31 144 TYR B O 1
ATOM 2268 N N . GLU B 1 145 ? 6.555 1.546 -14.398 1 68.62 145 GLU B N 1
ATOM 2269 C CA . GLU B 1 145 ? 6.715 1.194 -15.805 1 68.62 145 GLU B CA 1
ATOM 2270 C C . GLU B 1 145 ? 6.152 2.285 -16.719 1 68.62 145 GLU B C 1
ATOM 2272 O O . GLU B 1 145 ? 4.934 2.404 -16.859 1 68.62 145 GLU B O 1
ATOM 2277 N N . LEU B 1 146 ? 7.078 3.289 -16.828 1 63.31 146 LEU B N 1
ATOM 2278 C CA . LEU B 1 146 ? 6.645 4.383 -17.688 1 63.31 146 LEU B CA 1
ATOM 2279 C C . LEU B 1 146 ? 6.832 4.023 -19.156 1 63.31 146 LEU B C 1
ATOM 2281 O O . LEU B 1 146 ? 6.598 4.855 -20.031 1 63.31 146 LEU B O 1
ATOM 2285 N N . LYS B 1 147 ? 7.141 2.787 -19.438 1 68.62 147 LYS B N 1
ATOM 2286 C CA . LYS B 1 147 ? 7.297 2.572 -20.875 1 68.62 147 LYS B CA 1
ATOM 2287 C C . LYS B 1 147 ? 5.961 2.697 -21.594 1 68.62 147 LYS B C 1
ATOM 2289 O O . LYS B 1 147 ? 4.91 2.395 -21.031 1 68.62 147 LYS B O 1
ATOM 2294 N N . ALA B 1 148 ? 6.133 3.197 -22.828 1 66.25 148 ALA B N 1
ATOM 2295 C CA . ALA B 1 148 ? 5.004 3.506 -23.688 1 66.25 148 ALA B CA 1
ATOM 2296 C C . ALA B 1 148 ? 4.043 2.322 -23.781 1 66.25 148 ALA B C 1
ATOM 2298 O O . ALA B 1 148 ? 2.824 2.496 -23.719 1 66.25 148 ALA B O 1
ATOM 2299 N N . GLU B 1 14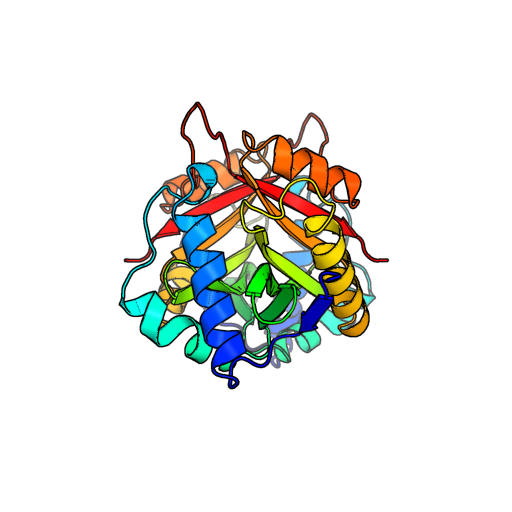9 ? 4.609 1.064 -23.844 1 69.75 149 GLU B N 1
ATOM 2300 C CA . GLU B 1 149 ? 3.75 -0.089 -24.094 1 69.75 149 GLU B CA 1
ATOM 2301 C C . GLU B 1 149 ? 3.033 -0.531 -22.812 1 69.75 149 GLU B C 1
ATOM 2303 O O . GLU B 1 149 ? 1.883 -0.972 -22.875 1 69.75 149 GLU B O 1
ATOM 2308 N N . THR B 1 150 ? 3.604 -0.549 -21.688 1 74.12 150 THR B N 1
ATOM 2309 C CA . THR B 1 150 ? 2.975 -1.019 -20.453 1 74.12 150 THR B CA 1
ATOM 2310 C C . THR B 1 150 ? 2.191 0.106 -19.781 1 74.12 150 THR B C 1
ATOM 2312 O O . THR B 1 150 ? 1.067 -0.104 -19.312 1 74.12 150 THR B O 1
ATOM 2315 N N . GLY B 1 151 ? 2.748 1.356 -19.922 1 85 151 GLY B N 1
ATOM 2316 C CA . GLY B 1 151 ? 2.068 2.514 -19.359 1 85 151 GLY B CA 1
ATOM 2317 C C . GLY B 1 151 ? 2.369 2.727 -17.891 1 85 151 GLY B C 1
ATOM 2318 O O . GLY B 1 151 ? 3.326 2.16 -17.359 1 85 151 GLY B O 1
ATOM 2319 N N . LYS B 1 152 ? 1.554 3.562 -17.25 1 90 152 LYS B N 1
ATOM 2320 C CA . LYS B 1 152 ? 1.754 3.947 -15.852 1 90 152 LYS B CA 1
ATOM 2321 C C . LYS B 1 152 ? 1.067 2.965 -14.914 1 90 152 LYS B C 1
ATOM 2323 O O . LYS B 1 152 ? 0.085 2.32 -15.281 1 90 152 LYS B O 1
ATOM 2328 N N . ALA B 1 153 ? 1.687 2.791 -13.758 1 93.12 153 ALA B N 1
ATOM 2329 C CA . ALA B 1 153 ? 1.011 2.025 -12.719 1 93.12 153 ALA B CA 1
ATOM 2330 C C . ALA B 1 153 ? -0.109 2.842 -12.078 1 93.12 153 ALA B C 1
ATOM 2332 O O . ALA B 1 153 ? 0.117 3.963 -11.617 1 93.12 153 ALA B O 1
ATOM 2333 N N . MET B 1 154 ? -1.278 2.293 -12.062 1 93.75 154 MET B N 1
ATOM 2334 C CA . MET B 1 154 ? -2.467 2.951 -11.531 1 93.75 154 MET B CA 1
ATOM 2335 C C . MET B 1 154 ? -2.885 2.328 -10.203 1 93.75 154 MET B C 1
ATOM 2337 O O . MET B 1 154 ? -2.475 1.212 -9.883 1 93.75 154 MET B O 1
ATOM 2341 N N . PHE B 1 155 ? -3.639 3.072 -9.484 1 96.31 155 PHE B N 1
ATOM 2342 C CA . PHE B 1 155 ? -4.184 2.631 -8.203 1 96.31 155 PHE B CA 1
ATOM 2343 C C . PHE B 1 155 ? -5.688 2.406 -8.305 1 96.31 155 PHE B C 1
ATOM 2345 O O . PHE B 1 155 ? -6.414 3.25 -8.836 1 96.31 155 PHE B O 1
ATOM 2352 N N . MET B 1 156 ? -6.164 1.259 -7.875 1 97.12 156 MET B N 1
ATOM 2353 C CA . MET B 1 156 ? -7.59 0.942 -7.84 1 97.12 156 MET B CA 1
ATOM 2354 C C . MET B 1 156 ? -8.023 0.535 -6.434 1 97.12 156 MET B C 1
ATOM 2356 O O . MET B 1 156 ? -7.191 0.149 -5.613 1 97.12 156 MET B O 1
ATOM 2360 N N . HIS B 1 157 ? -9.312 0.707 -6.176 1 97.81 157 HIS B N 1
ATOM 2361 C CA . HIS B 1 157 ? -9.852 0.271 -4.895 1 97.81 157 HIS B CA 1
ATOM 2362 C C . HIS B 1 157 ? -11.25 -0.327 -5.062 1 97.81 157 HIS B C 1
ATOM 2364 O O . HIS B 1 157 ? -11.891 -0.134 -6.102 1 97.81 157 HIS B O 1
ATOM 2370 N N . LYS B 1 158 ? -11.641 -1.13 -4.172 1 98.25 158 LYS B N 1
ATOM 2371 C CA . LYS B 1 158 ? -12.977 -1.694 -4.031 1 98.25 158 LYS B CA 1
ATOM 2372 C C . LYS B 1 158 ? -13.508 -1.492 -2.617 1 98.25 158 LYS B C 1
ATOM 2374 O O . LYS B 1 158 ? -13.102 -2.189 -1.687 1 98.25 158 LYS B O 1
ATOM 2379 N N . PRO B 1 159 ? -14.422 -0.524 -2.4 1 97.81 159 PRO B N 1
ATOM 2380 C CA . PRO B 1 159 ? -15.016 -0.375 -1.073 1 97.81 159 PRO B CA 1
ATOM 2381 C C . PRO B 1 159 ? -15.727 -1.644 -0.599 1 97.81 159 PRO B C 1
ATOM 2383 O O . PRO B 1 159 ? -16.359 -2.342 -1.399 1 97.81 159 PRO B O 1
ATOM 2386 N N . LEU B 1 160 ? -15.594 -2.053 0.654 1 97.75 160 LEU B N 1
ATOM 2387 C CA . LEU B 1 160 ? -16.25 -3.223 1.225 1 97.75 160 LEU B CA 1
ATOM 2388 C C . LEU B 1 160 ? -17.453 -2.814 2.07 1 97.75 160 LEU B C 1
ATOM 2390 O O . LEU B 1 160 ? -18.25 -3.662 2.461 1 97.75 160 LEU B O 1
ATOM 2394 N N . ALA B 1 161 ? -17.672 -1.597 2.568 1 82.81 161 ALA B N 1
ATOM 2395 C CA . ALA B 1 161 ? -18.859 -1.094 3.238 1 82.81 161 ALA B CA 1
ATOM 2396 C C . ALA B 1 161 ? -19.609 -0.09 2.357 1 82.81 161 ALA B C 1
ATOM 2398 O O . ALA B 1 161 ? -19 0.549 1.492 1 82.81 161 ALA B O 1
#

Organism: Herbaspirillum seropedicae (strain SmR1) (NCBI:txid757424)

InterPro domains:
  IPR000182 GNAT domain [PF00583] (47-141)
  IPR000182 GNAT domain [PS51186] (18-161)
  IPR016181 Acyl-CoA N-acyltransferase [SSF55729] (13-158)
  IPR050832 Bacterial Acetyltransferase [PTHR43877] (14-147)

Foldseek 3Di:
DDKDKDWDDLVDPLSVQLVQVQLQQQCCDPQNVNDGDDVVCNVPVSVVQNVAPQKIKMFIDDVSHTFWIWIWGKDADPVVRFIEIEREDTGGDPVCPPPCVSVVNVVVVVVVCVVRRHPYYHYDDDPPPVVVVVVCVVSPDDFDPCDPVVHTDDDDDDDPD/DDKDKDWDDLVDPLSVQLVQVQLQLQCCDPQNVNDGDDPVCNVPVSVVQNVAPQKIKMFIDDVSHTFWIWIWGKDADPVVRFIEIEREDTGGDPVCPPPCVSVVNVVVVVVVCVVRRHPYYHYDDDPPPVVVVVVCVVSPDDFDPCDPPVHGDDDDDDDPD

Radius of gyration: 19.82 Å; Cα contacts (8 Å, |Δi|>4): 658; chains: 2; bounding box: 38×62×48 Å